Protein 3NO8 (pdb70)

B-factor: mean 29.88, std 7.42, range [17.46, 81.74]

Foldseek 3Di:
DKDKAFQFDDKADWADADFFKAKKKKFKQAKWWFFWFWKFDAQADFDKKFKKKFKAQPVVRHTQFIDGGMDTDHRDRGTHTDGTPGTRMGHHPGMMMIIMRIDIHIGMKGAQGHQKDWDADPVPRDIMIMGMAADPPRRSPDGRGMGIRRMTIIGGD/DKDKDFQFDDKFDWAFADFFKAKWKKFKQAKWWFWWFWKWDAQADFDKKFKKKFKAQPVVRDTQFIDGGMDTDGNDGDTDIDTTPGIGIGHHPGMMMIIMHIDDGIGMKGAQGDQKDWDADPVPRDIMMMGIAADPPSNSPDGRGMGIRRMTMIDHD

Radius of gyration: 20.5 Å; Cα contacts (8 Å, |Δi|>4): 940; chains: 2; bounding box: 53×38×52 Å

GO terms:
  GO:0005737 cytoplasm (C, EXP)
  GO:0036464 cytoplasmic ribonucleoprotein granule (C, IDA)
  GO:0005515 protein binding (F, IPI)

CATH classification: 2.60.120.820

Solvent-accessible surface area: 13595 Å² total; per-residue (Å²): 121,78,22,56,12,48,0,15,125,104,56,80,66,159,37,37,26,119,53,55,14,0,36,1,38,0,22,2,76,33,96,0,58,0,24,0,0,0,0,2,0,0,45,140,37,135,44,86,10,128,1,28,0,30,0,25,51,29,118,68,111,71,59,80,13,97,20,116,46,33,21,78,10,102,16,49,48,61,38,35,140,3,53,15,168,61,82,11,66,0,84,56,114,43,33,6,2,0,4,0,15,0,92,33,51,37,0,18,32,0,10,50,14,54,28,60,22,66,40,100,26,137,125,101,34,61,137,7,32,0,57,4,21,6,1,14,6,98,9,36,47,0,4,0,55,43,0,0,1,1,30,2,3,0,83,63,91,106,90,18,56,12,49,2,15,128,98,51,71,65,140,35,39,30,114,52,54,14,0,35,1,72,1,25,3,75,36,124,0,68,0,1,0,0,0,0,1,0,4,30,147,28,118,50,60,6,118,4,46,0,26,0,24,52,18,121,65,114,72,67,71,14,97,13,116,37,30,21,74,9,90,14,44,50,59,41,34,53,4,16,3,72,59,46,13,70,0,51,49,120,42,49,4,4,1,6,0,38,1,153,30,64,50,0,21,44,0,15,46,17,57,62,58,23,68,42,94,22,136,124,103,32,62,137,10,35,0,56,6,53,120,0,74,44,104,11,32,50,0,19,19,95,45,0,0,1,1,24,3,5,0,33,63,105

Nearest PDB structures (foldseek):
  3no8-assembly2_B  TM=1.006E+00  e=1.028E-34  Homo sapiens
  3gbw-assembly1_A  TM=8.667E-01  e=3.121E-15  Mus musculus
  3hwj-assembly2_B  TM=8.615E-01  e=7.876E-12  Mus musculus
  3hwj-assembly1_A  TM=8.646E-01  e=5.351E-11  Mus musculus
  2o0o-assembly1_B  TM=2.363E-01  e=6.387E-03  Homo sapiens

InterPro domains:
  IPR000210 BTB/POZ domain [PF00651] (110-216)
  IPR000210 BTB/POZ domain [PS50097] (117-187)
  IPR000210 BTB/POZ domain [SM00225] (117-217)
  IPR011333 SKP1/BTB/POZ domain superfamily [G3DSA:3.30.710.10] (84-246)
  IPR011333 SKP1/BTB/POZ domain superfamily [SSF54695] (95-217)
  IPR011705 BTB/Kelch-associated [PF07707] (225-325)
  IPR011705 BTB/Kelch-associated [SM00875] (222-330)
  IPR012983 PHR [PF08005] (375-524)
  IPR038648 PHR domain superfamily [G3DSA:2.60.120.820] (359-525)

Sequence (314 aa):
KECSINRFQQVESRWGYSGTSDRIRFSVNKRIFVVGFGLYGSIHGPTDYQVNIQIIHTDSNTVLGQNDTGFSCDGSASTFRVMFKEPVEVLPNVNYTACATLKGPDSHYGTKGMRKVTHESPTTGAKTCFTFCYAAGNNNGTSVEDGQIPEVIFYTEKECSINRFQQVESRWGYSGTSDRIRFSVNKRIFVVGFGLYGSIHGPTDYQVNIQIIHTDSNTVLGQNDTGFSCDGSASTFRVMFKEPVEVLPNVNYTACATLKGPDSHYGTKGMRKVTHESPTTGAKTCFTFCYAAGNNNGTSVEDGQIPEVIFYTE

Organism: Homo sapiens (NCBI:txid9606)

Secondary structure (DSSP, 8-state):
--EEEE--SEEEEEE--SSPPEEEEEEESS-EEEEEEEEE-BSSSSEEEEEEEEEEETTTTEEEEEEEEEEEE-S-S-EEEEEEEEEEEE-TT--EEEEEEEESS-EEEEES--SEEEEE-TTT--EEEEEEE---SSSTT--SSSBS--EEEEEE-/--EEEE-EEEEEEEE--S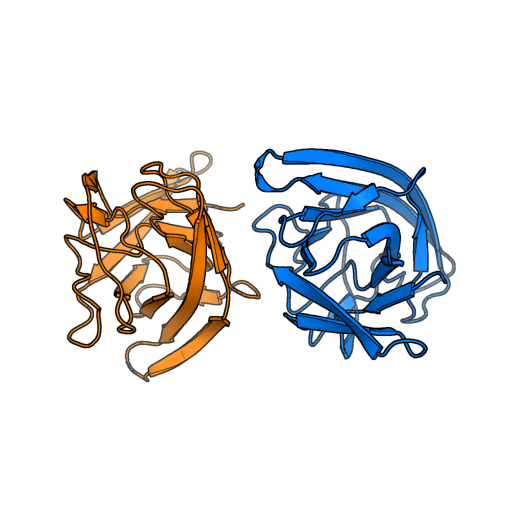SPPEEEEEEESS-EEEEEEEEE-BSS-SEEEEEEEEEEETTTTEEEEEEEEEEEE-S-SSEEEEEEEEEEEE-TT--EEEEEEEESS-EEEEEEE-SEEEEE-TTT--EEEEEEE---SSSTT--SSSBS--EEEEEE-

Structure (mmCIF, N/CA/C/O backbone):
data_3NO8
#
_entry.id   3NO8
#
_cell.length_a   59.513
_cell.length_b   59.513
_cell.length_c   175.919
_cell.angle_alpha   90.000
_cell.angle_beta   90.000
_cell.angle_gamma   90.000
#
_symmetry.space_group_name_H-M   'P 43 21 2'
#
loop_
_entity.id
_entity.type
_entity.pdbx_description
1 polymer 'BTB/POZ domain-containing protein 2'
2 non-polymer GLYCEROL
3 non-polymer 'SULFATE ION'
4 water water
#
loop_
_atom_site.group_PDB
_atom_site.id
_atom_site.type_symbol
_atom_site.label_atom_id
_atom_site.label_alt_id
_atom_site.label_comp_id
_atom_site.label_asym_id
_atom_site.label_entity_id
_atom_site.label_seq_id
_atom_site.pdbx_PDB_ins_code
_atom_site.Cartn_x
_atom_site.Cartn_y
_atom_site.Cartn_z
_atom_site.occupancy
_atom_site.B_iso_or_equiv
_atom_site.auth_seq_id
_atom_site.auth_comp_id
_atom_site.auth_asym_id
_atom_site.auth_atom_id
_atom_site.pdbx_PDB_model_num
ATOM 1 N N . LYS A 1 13 ? 30.125 1.313 -21.046 1.00 41.28 370 LYS A N 1
ATOM 2 C CA . LYS A 1 13 ? 29.226 0.794 -22.112 1.00 40.59 370 LYS A CA 1
ATOM 3 C C . LYS A 1 13 ? 28.009 0.069 -21.487 1.00 39.83 370 LYS A C 1
ATOM 4 O O . LYS A 1 13 ? 27.072 -0.283 -22.206 1.00 40.32 370 LYS A O 1
ATOM 6 N N . GLU A 1 14 ? 28.019 -0.129 -20.159 1.00 38.83 371 GLU A N 1
ATOM 7 C CA . GLU A 1 14 ? 26.886 -0.747 -19.450 1.00 37.45 371 GLU A CA 1
ATOM 8 C C . GLU A 1 14 ? 25.681 0.187 -19.390 1.00 36.01 371 GLU A C 1
ATOM 9 O O . GLU A 1 14 ? 25.761 1.260 -18.802 1.00 36.27 371 GLU A O 1
ATOM 15 N N . CYS A 1 15 ? 24.565 -0.245 -19.968 1.00 34.17 372 CYS A N 1
ATOM 16 C CA . CYS A 1 15 ? 23.360 0.561 -20.035 1.00 33.03 372 CYS A CA 1
ATOM 17 C C . CYS A 1 15 ? 22.275 0.020 -19.123 1.00 31.93 372 CYS A C 1
ATOM 18 O O . CYS A 1 15 ? 22.386 -1.095 -18.591 1.00 30.44 372 CYS A O 1
ATOM 21 N N . SER A 1 16 ? 21.228 0.817 -18.975 1.00 29.65 373 SER A N 1
ATOM 22 C CA . SER A 1 16 ? 20.015 0.381 -18.365 1.00 29.71 373 SER A CA 1
ATOM 23 C C . SER A 1 16 ? 18.795 1.172 -18.847 1.00 29.05 373 SER A C 1
ATOM 24 O O . SER A 1 16 ? 18.878 2.304 -19.352 1.00 29.35 373 SER A O 1
ATOM 27 N N . ILE A 1 17 ? 17.643 0.574 -18.669 1.00 28.39 374 ILE A N 1
ATOM 28 C CA . ILE A 1 17 ? 16.405 1.202 -19.083 1.00 27.97 374 ILE A CA 1
ATOM 29 C C . ILE A 1 17 ? 15.402 0.889 -18.011 1.00 27.07 374 ILE A C 1
ATOM 30 O O . ILE A 1 17 ? 15.422 -0.203 -17.453 1.00 26.30 374 ILE A O 1
ATOM 35 N N . ASN A 1 18 ? 14.559 1.862 -17.686 1.00 26.22 375 ASN A N 1
ATOM 36 C CA . ASN A 1 18 ? 13.603 1.721 -16.602 1.00 25.29 375 ASN A CA 1
ATOM 37 C C . ASN A 1 18 ? 12.295 1.961 -17.271 1.00 24.51 375 ASN A C 1
ATOM 38 O O . ASN A 1 18 ? 12.165 2.945 -17.977 1.00 25.78 375 ASN A O 1
ATOM 43 N N . ARG A 1 19 ? 11.333 1.084 -17.067 1.00 23.73 376 ARG A N 1
ATOM 44 C CA . ARG A 1 19 ? 10.061 1.134 -17.770 1.00 23.85 376 ARG A CA 1
ATOM 45 C C . ARG A 1 19 ? 8.994 1.825 -16.946 1.00 24.11 376 ARG A C 1
ATOM 46 O O . ARG A 1 19 ? 7.825 1.871 -17.338 1.00 23.39 376 ARG A O 1
ATOM 54 N N . PHE A 1 20 ? 9.377 2.335 -15.781 1.00 24.70 377 PHE A N 1
ATOM 55 C CA . PHE A 1 20 ? 8.420 3.021 -14.913 1.00 24.87 377 PHE A CA 1
ATOM 56 C C . PHE A 1 20 ? 8.722 4.506 -14.814 1.00 25.63 377 PHE A C 1
ATOM 57 O O . PHE A 1 20 ? 9.850 4.937 -14.920 1.00 25.84 377 PHE A O 1
ATOM 65 N N . GLN A 1 21 ? 7.679 5.292 -14.621 1.00 27.22 378 GLN A N 1
ATOM 66 C CA . GLN A 1 21 ? 7.821 6.738 -14.602 1.00 28.65 378 GLN A CA 1
ATOM 67 C C . GLN A 1 21 ? 7.654 7.324 -13.209 1.00 29.79 378 GLN A C 1
ATOM 68 O O . GLN A 1 21 ? 7.914 8.502 -13.042 1.00 30.87 378 GLN A O 1
ATOM 74 N N . GLN A 1 22 ? 7.259 6.492 -12.244 1.00 30.53 379 GLN A N 1
ATOM 75 C CA . GLN A 1 22 ? 6.884 6.894 -10.895 1.00 32.59 379 GLN A CA 1
ATOM 76 C C . GLN A 1 22 ? 7.012 5.687 -9.917 1.00 32.71 379 GLN A C 1
ATOM 77 O O . GLN A 1 22 ? 6.913 4.531 -10.356 1.00 31.78 379 GLN A O 1
ATOM 83 N N . VAL A 1 23 ? 7.267 5.961 -8.625 1.00 33.04 380 VAL A N 1
ATOM 84 C CA . VAL A 1 23 ? 7.455 4.897 -7.624 1.00 33.86 380 VAL A CA 1
ATOM 85 C C . VAL A 1 23 ? 6.493 5.054 -6.459 1.00 35.23 380 VAL A C 1
ATOM 86 O O . VAL A 1 23 ? 6.409 6.120 -5.872 1.00 36.79 380 VAL A O 1
ATOM 90 N N . GLU A 1 24 ? 5.746 3.992 -6.155 1.00 36.25 381 GLU A N 1
ATOM 91 C CA . GLU A 1 24 ? 4.803 3.964 -5.036 1.00 36.96 381 GLU A CA 1
ATOM 92 C C . GLU A 1 24 ? 5.210 2.881 -4.004 1.00 36.66 381 GLU A C 1
ATOM 93 O O . GLU A 1 24 ? 6.173 2.132 -4.220 1.00 34.87 381 GLU A O 1
ATOM 99 N N . SER A 1 25 ? 4.476 2.848 -2.880 1.00 36.16 382 SER A N 1
ATOM 100 C CA . SER A 1 25 ? 4.540 1.772 -1.897 1.00 37.02 382 SER A CA 1
ATOM 101 C C . SER A 1 25 ? 3.136 1.158 -1.722 1.00 37.22 382 SER A C 1
ATOM 102 O O . SER A 1 25 ? 2.150 1.859 -1.883 1.00 38.26 382 SER A O 1
ATOM 105 N N . ARG A 1 26 ? 3.006 -0.119 -1.375 1.00 37.12 383 ARG A N 1
ATOM 106 C CA . ARG A 1 26 ? 4.108 -1.054 -1.120 1.00 37.32 383 ARG A CA 1
ATOM 107 C C . ARG A 1 26 ? 3.688 -2.370 -1.744 1.00 35.86 383 ARG A C 1
ATOM 108 O O . ARG A 1 26 ? 2.513 -2.570 -2.001 1.00 34.64 383 ARG A O 1
ATOM 116 N N . TRP A 1 27 ? 4.670 -3.243 -1.979 1.00 34.56 384 TRP A N 1
ATOM 117 C CA . TRP A 1 27 ? 4.498 -4.520 -2.704 1.00 32.75 384 TRP A CA 1
ATOM 118 C C . TRP A 1 27 ? 4.969 -5.688 -1.811 1.00 31.61 384 TRP A C 1
ATOM 119 O O . TRP A 1 27 ? 6.012 -5.591 -1.176 1.00 31.47 384 TRP A O 1
ATOM 130 N N . GLY A 1 28 ? 4.234 -6.788 -1.806 1.00 30.71 385 GLY A N 1
ATOM 131 C CA . GLY A 1 28 ? 4.505 -7.892 -0.904 1.00 30.78 385 GLY A CA 1
ATOM 132 C C . GLY A 1 28 ? 4.942 -9.153 -1.622 1.00 31.22 385 GLY A C 1
ATOM 133 O O . GLY A 1 28 ? 4.603 -9.360 -2.753 1.00 30.18 385 GLY A O 1
ATOM 134 N N . TYR A 1 29 ? 5.709 -9.996 -0.925 1.00 31.39 386 TYR A N 1
ATOM 135 C CA . TYR A 1 29 ? 6.287 -11.203 -1.471 1.00 30.82 386 TYR A CA 1
ATOM 136 C C . TYR A 1 29 ? 5.902 -12.338 -0.545 1.00 32.79 386 TYR A C 1
ATOM 137 O O . TYR A 1 29 ? 6.092 -12.249 0.679 1.00 32.29 386 TYR A O 1
ATOM 146 N N . SER A 1 30 ? 5.383 -13.399 -1.143 1.00 33.82 387 SER A N 1
ATOM 147 C CA . SER A 1 30 ? 4.972 -14.576 -0.429 1.00 35.64 387 SER A CA 1
ATOM 148 C C . SER A 1 30 ? 5.408 -15.832 -1.144 1.00 36.01 387 SER A C 1
ATOM 149 O O . SER A 1 30 ? 4.912 -16.902 -0.823 1.00 38.37 387 SER A O 1
ATOM 152 N N . GLY A 1 31 ? 6.322 -15.714 -2.102 1.00 36.66 388 GLY A N 1
ATOM 153 C CA . GLY A 1 31 ? 6.817 -16.861 -2.854 1.00 36.17 388 GLY A CA 1
ATOM 154 C C . GLY A 1 31 ? 6.561 -16.863 -4.359 1.00 36.02 388 GLY A C 1
ATOM 155 O O . GLY A 1 31 ? 7.134 -17.702 -5.064 1.00 37.41 388 GLY A O 1
ATOM 156 N N . THR A 1 32 ? 5.706 -15.960 -4.866 1.00 34.04 389 THR A N 1
ATOM 157 C CA . THR A 1 32 ? 5.427 -15.901 -6.290 1.00 31.86 389 THR A CA 1
ATOM 158 C C . THR A 1 32 ? 6.398 -14.944 -7.026 1.00 29.84 389 THR A C 1
ATOM 159 O O . THR A 1 32 ? 6.687 -13.810 -6.583 1.00 29.55 389 THR A O 1
ATOM 163 N N . SER A 1 33 ? 6.889 -15.407 -8.168 1.00 27.46 390 SER A N 1
ATOM 164 C CA . SER A 1 33 ? 7.783 -14.618 -9.012 1.00 25.58 390 SER A CA 1
ATOM 165 C C . SER A 1 33 ? 7.080 -13.365 -9.572 1.00 24.98 390 SER A C 1
ATOM 166 O O . SER A 1 33 ? 5.932 -13.408 -10.003 1.00 23.21 390 SER A O 1
ATOM 169 N N . ASP A 1 34 ? 7.762 -12.235 -9.541 1.00 25.10 391 ASP A N 1
ATOM 170 C CA . ASP A 1 34 ? 7.362 -11.131 -10.437 1.00 25.21 391 ASP A CA 1
ATOM 171 C C . ASP A 1 34 ? 7.890 -11.493 -11.816 1.00 25.23 391 ASP A C 1
ATOM 172 O O . ASP A 1 34 ? 9.030 -11.926 -11.924 1.00 24.80 391 ASP A O 1
ATOM 177 N N . ARG A 1 35 ? 7.028 -11.371 -12.829 1.00 25.21 392 ARG A N 1
ATOM 178 C CA . ARG A 1 35 ? 7.356 -11.636 -14.224 1.00 25.64 392 ARG A CA 1
ATOM 179 C C . ARG A 1 35 ? 6.840 -10.540 -15.146 1.00 24.84 392 ARG A C 1
ATOM 180 O O . ARG A 1 35 ? 5.761 -10.011 -14.941 1.00 24.24 392 ARG A O 1
ATOM 188 N N . ILE A 1 36 ? 7.652 -10.231 -16.162 1.00 23.98 393 ILE A N 1
ATOM 189 C CA . ILE A 1 36 ? 7.270 -9.386 -17.260 1.00 23.25 393 ILE A CA 1
ATOM 190 C C . ILE A 1 36 ? 7.924 -9.925 -18.535 1.00 23.93 393 ILE A C 1
ATOM 191 O O . ILE A 1 36 ? 9.099 -10.290 -18.544 1.00 24.41 393 ILE A O 1
ATOM 196 N N . ARG A 1 37 ? 7.174 -9.941 -19.620 1.00 24.81 394 ARG A N 1
ATOM 197 C CA . ARG A 1 37 ? 7.754 -10.260 -20.905 1.00 26.40 394 ARG A CA 1
ATOM 198 C C . ARG A 1 37 ? 8.259 -9.011 -21.594 1.00 26.75 394 ARG A C 1
ATOM 199 O O . ARG A 1 37 ? 7.813 -7.882 -21.307 1.00 26.85 394 ARG A O 1
ATOM 207 N N . PHE A 1 38 ? 9.265 -9.218 -22.424 1.00 27.60 395 PHE A N 1
ATOM 208 C CA . PHE A 1 38 ? 9.773 -8.180 -23.260 1.00 28.26 395 PHE A CA 1
ATOM 209 C C . PHE A 1 38 ? 10.409 -8.774 -24.520 1.00 29.17 395 PHE A C 1
ATOM 210 O O . PHE A 1 38 ? 10.755 -9.959 -24.573 1.00 27.95 395 PHE A O 1
ATOM 218 N N . SER A 1 39 ? 10.514 -7.915 -25.530 1.00 29.84 396 SER A N 1
ATOM 219 C CA . SER A 1 39 ? 11.335 -8.126 -26.705 1.00 30.22 396 SER A CA 1
ATOM 220 C C . SER A 1 39 ? 11.990 -6.799 -27.060 1.00 30.85 396 SER A C 1
ATOM 221 O O . SER A 1 39 ? 11.509 -5.718 -26.686 1.00 30.70 396 SER A O 1
ATOM 224 N N . VAL A 1 40 ? 13.114 -6.926 -27.736 1.00 31.61 397 VAL A N 1
ATOM 225 C CA . VAL A 1 40 ? 13.939 -5.839 -28.158 1.00 32.59 397 VAL A CA 1
ATOM 226 C C . VAL A 1 40 ? 14.047 -5.865 -29.690 1.00 33.17 397 VAL A C 1
ATOM 227 O O . VAL A 1 40 ? 13.953 -6.908 -30.329 1.00 32.59 397 VAL A O 1
ATOM 231 N N . ASN A 1 41 ? 14.227 -4.694 -30.278 1.00 33.80 398 ASN A N 1
ATOM 232 C CA . ASN A 1 41 ? 14.306 -4.531 -31.713 1.00 33.46 398 ASN A CA 1
ATOM 233 C C . ASN A 1 41 ? 15.759 -4.632 -32.212 1.00 34.00 398 ASN A C 1
ATOM 234 O O . ASN A 1 41 ? 16.015 -4.555 -33.402 1.00 34.02 398 ASN A O 1
ATOM 239 N N . LYS A 1 42 ? 16.701 -4.812 -31.294 1.00 34.71 399 LYS A N 1
ATOM 240 C CA . LYS A 1 42 ? 18.121 -4.911 -31.625 1.00 35.51 399 LYS A CA 1
ATOM 241 C C . LYS A 1 42 ? 18.730 -5.906 -30.641 1.00 36.66 399 LYS A C 1
ATOM 242 O O . LYS A 1 42 ? 18.204 -6.111 -29.538 1.00 36.23 399 LYS A O 1
ATOM 244 N N . ARG A 1 43 ? 19.818 -6.544 -31.065 1.00 37.47 400 ARG A N 1
ATOM 245 C CA . ARG A 1 43 ? 20.500 -7.581 -30.282 1.00 38.39 400 ARG A CA 1
ATOM 246 C C . ARG A 1 43 ? 21.237 -7.012 -29.075 1.00 37.55 400 ARG A C 1
ATOM 247 O O . ARG A 1 43 ? 22.023 -6.100 -29.232 1.00 38.68 400 ARG A O 1
ATOM 255 N N . ILE A 1 44 ? 20.988 -7.542 -27.877 1.00 36.37 401 ILE A N 1
ATOM 256 C CA . ILE A 1 44 ? 21.690 -7.079 -26.673 1.00 35.15 401 ILE A CA 1
ATOM 257 C C . ILE A 1 44 ? 22.172 -8.236 -25.778 1.00 34.87 401 ILE A C 1
ATOM 258 O O . ILE A 1 44 ? 21.806 -9.393 -25.985 1.00 35.12 401 ILE A O 1
ATOM 263 N N . PHE A 1 45 ? 23.022 -7.917 -24.810 1.00 33.65 402 PHE A N 1
ATOM 264 C CA . PHE A 1 45 ? 23.393 -8.867 -23.774 1.00 33.65 402 PHE A CA 1
ATOM 265 C C . PHE A 1 45 ? 22.891 -8.350 -22.460 1.00 32.29 402 PHE A C 1
ATOM 266 O O . PHE A 1 45 ? 23.344 -7.324 -21.998 1.00 32.60 402 PHE A O 1
ATOM 274 N N . VAL A 1 46 ? 21.964 -9.061 -21.854 1.00 30.73 403 VAL A N 1
ATOM 275 C CA . VAL A 1 46 ? 21.407 -8.661 -20.565 1.00 29.19 403 VAL A CA 1
ATOM 276 C C . VAL A 1 46 ? 22.311 -9.217 -19.464 1.00 28.67 403 VAL A C 1
ATOM 277 O O . VAL A 1 46 ? 22.662 -10.391 -19.487 1.00 27.43 403 VAL A O 1
ATOM 281 N N . VAL A 1 47 ? 22.712 -8.371 -18.527 1.00 28.00 404 VAL A N 1
ATOM 282 C CA . VAL A 1 47 ? 23.632 -8.808 -17.484 1.00 28.19 404 VAL A CA 1
ATOM 283 C C . VAL A 1 47 ? 22.943 -8.836 -16.148 1.00 27.11 404 VAL A C 1
ATOM 284 O O . VAL A 1 47 ? 23.479 -9.416 -15.184 1.00 26.65 404 VAL A O 1
ATOM 288 N N . GLY A 1 48 ? 21.770 -8.197 -16.062 1.00 26.38 405 GLY A N 1
ATOM 289 C CA . GLY A 1 48 ? 21.013 -8.235 -14.820 1.00 25.40 405 GLY A CA 1
ATOM 290 C C . GLY A 1 48 ? 19.743 -7.433 -14.863 1.00 25.94 405 GLY A C 1
ATOM 291 O O . GLY A 1 48 ? 19.345 -6.955 -15.919 1.00 25.21 405 GLY A O 1
ATOM 292 N N . PHE A 1 49 ? 19.114 -7.295 -13.688 1.00 25.17 406 PHE A N 1
ATOM 293 C CA . PHE A 1 49 ? 18.004 -6.412 -13.512 1.00 25.06 406 PHE A CA 1
ATOM 294 C C . PHE A 1 49 ? 18.277 -5.426 -12.386 1.00 26.19 406 PHE A C 1
ATOM 295 O O . PHE A 1 49 ? 19.084 -5.671 -11.468 1.00 26.30 406 PHE A O 1
ATOM 303 N N . GLY A 1 50 ? 17.541 -4.326 -12.430 1.00 26.01 407 GLY A N 1
ATOM 304 C CA . GLY A 1 50 ? 17.444 -3.452 -11.295 1.00 25.19 407 GLY A CA 1
ATOM 305 C C . GLY A 1 50 ? 16.119 -3.788 -10.680 1.00 25.25 407 GLY A C 1
ATOM 306 O O . GLY A 1 50 ? 15.118 -3.890 -11.384 1.00 24.21 407 GLY A O 1
ATOM 307 N N . LEU A 1 51 ? 16.106 -3.966 -9.358 1.00 25.37 408 LEU A N 1
ATOM 308 C CA . LEU A 1 51 ? 14.869 -4.254 -8.632 1.00 25.44 408 LEU A CA 1
ATOM 309 C C . LEU A 1 51 ? 14.616 -3.219 -7.536 1.00 25.00 408 LEU A C 1
ATOM 310 O O . LEU A 1 51 ? 15.557 -2.646 -6.987 1.00 26.05 408 LEU A O 1
ATOM 315 N N . TYR A 1 52 ? 13.341 -2.978 -7.249 1.00 24.53 409 TYR A N 1
ATOM 316 C CA . TYR A 1 52 ? 12.943 -2.065 -6.198 1.00 25.66 409 TYR A CA 1
ATOM 317 C C . TYR A 1 52 ? 13.259 -2.745 -4.886 1.00 26.70 409 TYR A C 1
ATOM 318 O O . TYR A 1 52 ? 13.148 -3.953 -4.788 1.00 26.89 409 TYR A O 1
ATOM 327 N N . GLY A 1 53 ? 13.647 -1.967 -3.884 1.00 27.89 410 GLY A N 1
ATOM 328 C CA . GLY A 1 53 ? 13.971 -2.508 -2.565 1.00 28.65 410 GLY A CA 1
ATOM 329 C C . GLY A 1 53 ? 12.940 -2.132 -1.511 1.00 29.33 410 GLY A C 1
ATOM 330 O O . GLY A 1 53 ? 11.889 -1.579 -1.801 1.00 28.17 410 GLY A O 1
ATOM 331 N N . SER A 1 54 ? 13.287 -2.439 -0.273 1.00 30.21 411 SER A N 1
ATOM 332 C CA . SER A 1 54 ? 12.352 -2.417 0.823 1.00 31.36 411 SER A CA 1
ATOM 333 C C . SER A 1 54 ? 11.881 -1.010 1.158 1.00 32.06 411 SER A C 1
ATOM 334 O O . SER A 1 54 ? 12.491 -0.016 0.835 1.00 29.50 411 SER A O 1
ATOM 337 N N . ILE A 1 55 ? 10.758 -0.994 1.836 1.00 35.13 412 ILE A N 1
ATOM 338 C CA . ILE A 1 55 ? 10.151 0.221 2.336 1.00 38.13 412 ILE A CA 1
ATOM 339 C C . ILE A 1 55 ? 10.926 0.720 3.566 1.00 39.38 412 ILE A C 1
ATOM 340 O O . ILE A 1 55 ? 11.254 1.908 3.645 1.00 39.88 412 ILE A O 1
ATOM 345 N N . HIS A 1 56 ? 11.260 -0.185 4.501 1.00 41.36 413 HIS A N 1
ATOM 346 C CA . HIS A 1 56 ? 12.162 0.166 5.640 1.00 42.64 413 HIS A CA 1
ATOM 347 C C . HIS A 1 56 ? 13.459 -0.623 5.600 1.00 42.13 413 HIS A C 1
ATOM 348 O O . HIS A 1 56 ? 13.575 -1.664 4.962 1.00 42.10 413 HIS A O 1
ATOM 355 N N . GLY A 1 57 ? 14.429 -0.093 6.310 1.00 41.49 414 GLY A N 1
ATOM 356 C CA . GLY A 1 57 ? 15.759 -0.623 6.269 1.00 41.10 414 GLY A CA 1
ATOM 357 C C . GLY A 1 57 ? 16.459 -0.375 7.582 1.00 40.13 414 GLY A C 1
ATOM 358 O O . GLY A 1 57 ? 15.922 0.318 8.454 1.00 41.04 414 GLY A O 1
ATOM 359 N N . PRO A 1 58 ? 17.662 -0.937 7.735 1.00 38.83 415 PRO A N 1
ATOM 360 C CA . PRO A 1 58 ? 18.290 -1.744 6.699 1.00 36.74 415 PRO A CA 1
ATOM 361 C C . PRO A 1 58 ? 17.747 -3.161 6.700 1.00 35.39 415 PRO A C 1
ATOM 362 O O . PRO A 1 58 ? 17.256 -3.680 7.752 1.00 34.75 415 PRO A O 1
ATOM 366 N N . THR A 1 59 ? 17.799 -3.775 5.519 1.00 33.19 416 THR A N 1
ATOM 367 C CA . THR A 1 59 ? 17.269 -5.101 5.329 1.00 31.68 416 THR A CA 1
ATOM 368 C C . THR A 1 59 ? 17.733 -5.619 3.963 1.00 31.31 416 THR A C 1
ATOM 369 O O . THR A 1 59 ? 18.387 -4.900 3.216 1.00 32.65 416 THR A O 1
ATOM 373 N N . ASP A 1 60 ? 17.416 -6.873 3.654 1.00 29.47 417 ASP A N 1
ATOM 374 C CA . ASP A 1 60 ? 17.842 -7.474 2.430 1.00 28.01 417 ASP A CA 1
ATOM 375 C C . ASP A 1 60 ? 16.879 -8.532 1.937 1.00 26.37 417 ASP A C 1
ATOM 376 O O . ASP A 1 60 ? 15.818 -8.767 2.560 1.00 25.17 417 ASP A O 1
ATOM 381 N N . TYR A 1 61 ? 17.225 -9.126 0.791 1.00 25.03 418 TYR A N 1
ATOM 382 C CA . TYR A 1 61 ? 16.405 -10.129 0.119 1.00 23.80 418 TYR A CA 1
ATOM 383 C C . TYR A 1 61 ? 17.221 -11.317 -0.348 1.00 23.56 418 TYR A C 1
ATOM 384 O O . TYR A 1 61 ? 18.364 -11.150 -0.753 1.00 24.09 418 TYR A O 1
ATOM 393 N N . GLN A 1 62 ? 16.635 -12.505 -0.393 1.00 23.20 419 GLN A N 1
ATOM 394 C CA . GLN A 1 62 ? 17.118 -13.483 -1.371 1.00 22.91 419 GLN A CA 1
ATOM 395 C C . GLN A 1 62 ? 16.281 -13.195 -2.594 1.00 23.60 419 GLN A C 1
ATOM 396 O O . GLN A 1 62 ? 15.091 -12.798 -2.470 1.00 22.34 419 GLN A O 1
ATOM 402 N N . VAL A 1 63 ? 16.874 -13.414 -3.763 1.00 23.00 420 VAL A N 1
ATOM 403 C CA . VAL A 1 63 ? 16.189 -13.185 -5.009 1.00 24.26 420 VAL A CA 1
ATOM 404 C C . VAL A 1 63 ? 16.676 -14.174 -6.021 1.00 23.92 420 VAL A C 1
ATOM 405 O O . VAL A 1 63 ? 17.887 -14.267 -6.229 1.00 24.87 420 VAL A O 1
ATOM 409 N N . ASN A 1 64 ? 15.761 -14.863 -6.690 1.00 23.61 421 ASN A N 1
ATOM 410 C CA . ASN A 1 64 ? 16.092 -15.702 -7.838 0.50 24.52 421 ASN A CA 1
ATOM 411 C C . ASN A 1 64 ? 15.715 -14.955 -9.110 1.00 24.31 421 ASN A C 1
ATOM 412 O O . ASN A 1 64 ? 14.546 -14.665 -9.300 1.00 25.28 421 ASN A O 1
ATOM 417 N N . ILE A 1 65 ? 16.668 -14.644 -9.981 1.00 23.66 422 ILE A N 1
ATOM 418 C CA . ILE A 1 65 ? 16.363 -13.971 -11.240 1.00 23.72 422 ILE A CA 1
ATOM 419 C C . ILE A 1 65 ? 16.485 -14.930 -12.403 1.00 24.37 422 ILE A C 1
ATOM 420 O O . ILE A 1 65 ? 17.310 -15.835 -12.376 1.00 24.82 422 ILE A O 1
ATOM 425 N N . GLN A 1 66 ? 15.623 -14.788 -13.409 1.00 25.01 423 GLN A N 1
ATOM 426 C CA . GLN A 1 66 ? 15.730 -15.619 -14.609 1.00 25.11 423 GLN A CA 1
ATOM 427 C C . GLN A 1 66 ? 15.317 -14.876 -15.852 1.00 25.58 423 GLN A C 1
ATOM 428 O O . GLN A 1 66 ? 14.521 -13.926 -15.781 1.00 24.59 423 GLN A O 1
ATOM 434 N N . ILE A 1 67 ? 15.901 -15.292 -16.977 1.00 24.87 424 ILE A N 1
ATOM 435 C CA . ILE A 1 67 ? 15.431 -14.920 -18.268 1.00 25.98 424 ILE A CA 1
ATOM 436 C C . ILE A 1 67 ? 15.086 -16.238 -18.967 1.00 26.57 424 ILE A C 1
ATOM 437 O O . ILE A 1 67 ? 15.897 -17.122 -19.013 1.00 26.72 424 ILE A O 1
ATOM 442 N N . ILE A 1 68 ? 13.890 -16.317 -19.532 1.00 26.79 425 ILE A N 1
ATOM 443 C CA . ILE A 1 68 ? 13.364 -17.497 -20.135 1.00 27.43 425 ILE A CA 1
ATOM 444 C C . ILE A 1 68 ? 12.999 -17.181 -21.588 1.00 27.97 425 ILE A C 1
ATOM 445 O O . ILE A 1 68 ? 12.525 -16.109 -21.862 1.00 28.76 425 ILE A O 1
ATOM 450 N N . HIS A 1 69 ? 13.256 -18.085 -22.532 1.00 28.10 426 HIS A N 1
ATOM 451 C CA . HIS A 1 69 ? 12.689 -17.951 -23.877 1.00 28.67 426 HIS A CA 1
ATOM 452 C C . HIS A 1 69 ? 11.185 -18.228 -23.823 1.00 28.28 426 HIS A C 1
ATOM 453 O O . HIS A 1 69 ? 10.783 -19.307 -23.447 1.00 29.02 426 HIS A O 1
ATOM 460 N N . THR A 1 70 ? 10.347 -17.259 -24.168 1.00 28.40 427 THR A N 1
ATOM 461 C CA . THR A 1 70 ? 8.905 -17.356 -23.890 1.00 28.99 427 THR A CA 1
ATOM 462 C C . THR A 1 70 ? 8.220 -18.500 -24.637 1.00 29.87 427 THR A C 1
ATOM 463 O O . THR A 1 70 ? 7.404 -19.207 -24.062 1.00 30.41 427 THR A O 1
ATOM 467 N N . ASP A 1 71 ? 8.567 -18.690 -25.891 1.00 31.00 428 ASP A N 1
ATOM 468 C CA . ASP A 1 71 ? 7.797 -19.583 -26.751 1.00 33.18 428 ASP A CA 1
ATOM 469 C C . ASP A 1 71 ? 7.887 -21.039 -26.235 1.00 32.84 428 ASP A C 1
ATOM 470 O O . ASP A 1 71 ? 6.896 -21.732 -26.232 1.00 33.12 428 ASP A O 1
ATOM 475 N N . SER A 1 72 ? 9.057 -21.441 -25.743 1.00 32.30 429 SER A N 1
ATOM 476 C CA . SER A 1 72 ? 9.321 -22.807 -25.282 1.00 31.96 429 SER A CA 1
ATOM 477 C C . SER A 1 72 ? 9.387 -22.977 -23.759 1.00 31.46 429 SER A C 1
ATOM 478 O O . SER A 1 72 ? 9.445 -24.101 -23.276 1.00 32.25 429 SER A O 1
ATOM 481 N N . ASN A 1 73 ? 9.356 -21.872 -23.023 1.00 29.58 430 ASN A N 1
ATOM 482 C CA . ASN A 1 73 ? 9.568 -21.852 -21.588 1.00 28.68 430 ASN A CA 1
ATOM 483 C C . ASN A 1 73 ? 10.849 -22.534 -21.163 1.00 27.63 430 ASN A C 1
ATOM 484 O O . ASN A 1 73 ? 10.868 -23.252 -20.179 1.00 28.54 430 ASN A O 1
ATOM 489 N N . THR A 1 74 ? 11.920 -22.255 -21.891 1.00 26.28 431 THR A N 1
ATOM 490 C CA . THR A 1 74 ? 13.244 -22.740 -21.585 1.00 24.99 431 THR A CA 1
ATOM 491 C C . THR A 1 74 ? 14.017 -21.590 -20.935 1.00 25.00 431 THR A C 1
ATOM 492 O O . THR A 1 74 ? 13.952 -20.471 -21.416 1.00 23.05 431 THR A O 1
ATOM 496 N N . VAL A 1 75 ? 14.727 -21.884 -19.842 1.00 25.07 432 VAL A N 1
ATOM 497 C CA . VAL A 1 75 ? 15.558 -20.912 -19.124 1.00 24.72 432 VAL A CA 1
ATOM 498 C C . VAL A 1 75 ? 16.836 -20.693 -19.915 1.00 25.47 432 VAL A C 1
ATOM 499 O O . VAL A 1 75 ? 17.482 -21.670 -20.299 1.00 26.67 432 VAL A O 1
ATOM 503 N N . LEU A 1 76 ? 17.196 -19.422 -20.169 1.00 25.02 433 LEU A N 1
ATOM 504 C CA . LEU A 1 76 ? 18.468 -19.050 -20.805 1.00 24.69 433 LEU A CA 1
ATOM 505 C C . LEU A 1 76 ? 19.509 -18.678 -19.772 1.00 25.23 433 LEU A C 1
ATOM 506 O O . LEU A 1 76 ? 20.695 -18.875 -19.999 1.00 24.97 433 LEU A O 1
ATOM 511 N N . GLY A 1 77 ? 19.055 -18.104 -18.650 1.00 25.97 434 GLY A N 1
ATOM 512 C CA . GLY A 1 77 ? 19.919 -17.626 -17.587 1.00 26.81 434 GLY A CA 1
ATOM 513 C C . GLY A 1 77 ? 19.155 -17.634 -16.267 1.00 27.52 434 GLY A C 1
ATOM 514 O O . GLY A 1 77 ? 17.935 -17.454 -16.243 1.00 27.33 434 GLY A O 1
ATOM 515 N N . GLN A 1 78 ? 19.865 -17.921 -15.184 1.00 28.27 435 GLN A N 1
ATOM 516 C CA . GLN A 1 78 ? 19.270 -17.998 -13.851 1.00 29.22 435 GLN A CA 1
ATOM 517 C C . GLN A 1 78 ? 20.298 -17.876 -12.740 1.00 28.95 435 GLN A C 1
ATOM 518 O O . GLN A 1 78 ? 21.420 -18.379 -12.848 1.00 29.47 435 GLN A O 1
ATOM 524 N N . ASN A 1 79 ? 19.932 -17.159 -11.685 1.00 28.69 436 ASN A N 1
ATOM 525 C CA . ASN A 1 79 ? 20.855 -16.906 -10.580 1.00 28.62 436 ASN A CA 1
ATOM 526 C C . ASN A 1 79 ? 20.089 -16.702 -9.284 1.00 29.42 436 ASN A C 1
ATOM 527 O O . ASN A 1 79 ? 19.208 -15.840 -9.208 1.00 28.98 436 ASN A O 1
ATOM 532 N N . ASP A 1 80 ? 20.415 -17.516 -8.290 1.00 30.05 437 ASP A N 1
ATOM 533 C CA . ASP A 1 80 ? 19.905 -17.387 -6.930 1.00 31.76 437 ASP A CA 1
ATOM 534 C C . ASP A 1 80 ? 20.871 -16.498 -6.223 1.00 30.86 437 ASP A C 1
ATOM 535 O O . ASP A 1 80 ? 21.994 -16.896 -5.978 1.00 31.20 437 ASP A O 1
ATOM 540 N N . THR A 1 81 ? 20.446 -15.299 -5.905 1.00 29.94 438 THR A N 1
ATOM 541 C CA . THR A 1 81 ? 21.351 -14.285 -5.439 1.00 29.26 438 THR A CA 1
ATOM 542 C C . THR A 1 81 ? 20.611 -13.496 -4.356 1.00 29.98 438 THR A C 1
ATOM 543 O O . THR A 1 81 ? 19.761 -14.048 -3.654 1.00 28.42 438 THR A O 1
ATOM 547 N N . GLY A 1 82 ? 20.945 -12.219 -4.221 1.00 31.00 439 GLY A N 1
ATOM 548 C CA . GLY A 1 82 ? 20.469 -11.378 -3.129 1.00 31.07 439 GLY A CA 1
ATOM 549 C C . GLY A 1 82 ? 20.926 -9.946 -3.330 1.00 30.88 439 GLY A C 1
ATOM 550 O O . GLY A 1 82 ? 21.705 -9.670 -4.232 1.00 30.38 439 GLY A O 1
ATOM 551 N N . PHE A 1 83 ? 20.338 -9.036 -2.565 1.00 31.03 440 PHE A N 1
ATOM 552 C CA . PHE A 1 83 ? 20.773 -7.638 -2.481 1.00 31.37 440 PHE A CA 1
ATOM 553 C C . PHE A 1 83 ? 20.307 -7.090 -1.148 1.00 32.91 440 PHE A C 1
ATOM 554 O O . PHE A 1 83 ? 19.327 -7.566 -0.568 1.00 31.59 440 PHE A O 1
ATOM 562 N N . SER A 1 84 ? 21.015 -6.086 -0.661 1.00 34.88 441 SER A N 1
ATOM 563 C CA . SER A 1 84 ? 20.621 -5.444 0.569 1.00 36.43 441 SER A CA 1
ATOM 564 C C . SER A 1 84 ? 20.183 -4.040 0.215 1.00 37.23 441 SER A C 1
ATOM 565 O O . SER A 1 84 ? 20.487 -3.558 -0.884 1.00 37.53 441 SER A O 1
ATOM 568 N N . CYS A 1 85 ? 19.431 -3.409 1.116 1.00 37.82 442 CYS A N 1
ATOM 569 C CA . CYS A 1 85 ? 18.834 -2.104 0.831 1.00 38.59 442 CYS A CA 1
ATOM 570 C C . CYS A 1 85 ? 18.375 -1.302 2.057 1.00 39.16 442 CYS A C 1
ATOM 571 O O . CYS A 1 85 ? 18.110 -1.873 3.147 1.00 38.34 442 CYS A O 1
ATOM 574 N N . ASP A 1 86 ? 18.229 0.013 1.802 1.00 39.66 443 ASP A N 1
ATOM 575 C CA . ASP A 1 86 ? 18.177 1.098 2.811 1.00 39.65 443 ASP A CA 1
ATOM 576 C C . ASP A 1 86 ? 16.783 1.742 3.018 1.00 39.25 443 ASP A C 1
ATOM 577 O O . ASP A 1 86 ? 16.586 2.589 3.918 1.00 39.39 443 ASP A O 1
ATOM 582 N N . GLY A 1 87 ? 15.814 1.352 2.198 1.00 38.19 444 GLY A N 1
ATOM 583 C CA . GLY A 1 87 ? 14.482 1.944 2.273 1.00 37.71 444 GLY A CA 1
ATOM 584 C C . GLY A 1 87 ? 14.162 2.989 1.214 1.00 37.22 444 GLY A C 1
ATOM 585 O O . GLY A 1 87 ? 13.009 3.335 1.047 1.00 36.99 444 GLY A O 1
ATOM 586 N N . SER A 1 88 ? 15.171 3.486 0.498 1.00 37.31 445 SER A N 1
ATOM 587 C CA . SER A 1 88 ? 14.942 4.416 -0.612 1.00 37.29 445 SER A CA 1
ATOM 588 C C . SER A 1 88 ? 14.129 3.782 -1.736 1.00 37.00 445 SER A C 1
ATOM 589 O O . SER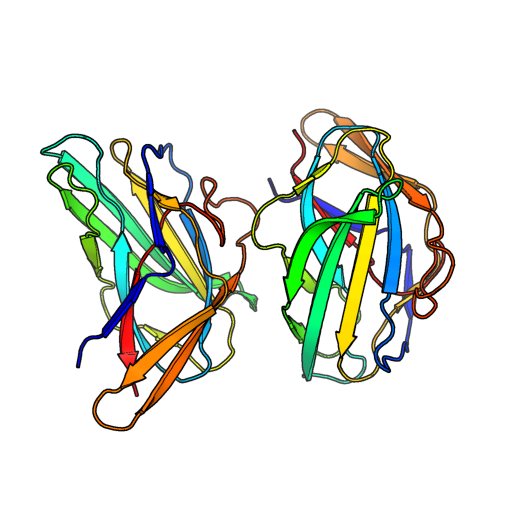 A 1 88 ? 13.987 2.545 -1.823 1.00 36.03 445 SER A O 1
ATOM 592 N N . ALA A 1 89 ? 13.642 4.662 -2.609 1.00 36.73 446 ALA A N 1
ATOM 593 C CA . ALA A 1 89 ? 12.819 4.306 -3.779 1.00 36.48 446 ALA A CA 1
ATOM 594 C C . ALA A 1 89 ? 13.665 4.008 -5.019 1.00 36.20 446 ALA A C 1
ATOM 595 O O . ALA A 1 89 ? 13.143 3.835 -6.144 1.00 36.56 446 ALA A O 1
ATOM 597 N N . SER A 1 90 ? 14.970 3.949 -4.812 1.00 35.69 447 SER A N 1
ATOM 598 C CA . SER A 1 90 ? 15.899 3.632 -5.840 1.00 36.07 447 SER A CA 1
ATOM 599 C C . SER A 1 90 ? 15.796 2.129 -6.238 1.00 35.77 447 SER A C 1
ATOM 600 O O . SER A 1 90 ? 15.023 1.335 -5.631 1.00 35.47 447 SER A O 1
ATOM 603 N N . THR A 1 91 ? 16.534 1.774 -7.287 1.00 34.46 448 THR A N 1
ATOM 604 C CA . THR A 1 91 ? 16.571 0.431 -7.811 1.00 33.33 448 THR A CA 1
ATOM 605 C C . THR A 1 91 ? 17.897 -0.164 -7.394 1.00 33.30 448 THR A C 1
ATOM 606 O O . THR A 1 91 ? 18.898 0.566 -7.243 1.00 33.23 448 THR A O 1
ATOM 610 N N . PHE A 1 92 ? 17.917 -1.489 -7.264 1.00 32.23 449 PHE A N 1
ATOM 611 C CA . PHE A 1 92 ? 19.112 -2.215 -6.822 1.00 31.55 449 PHE A CA 1
ATOM 612 C C . PHE A 1 92 ? 19.487 -3.277 -7.833 1.00 31.14 449 PHE A C 1
ATOM 613 O O . PHE A 1 92 ? 18.623 -3.990 -8.310 1.00 29.88 449 PHE A O 1
ATOM 621 N N . ARG A 1 93 ? 20.776 -3.355 -8.162 1.00 31.96 450 ARG A N 1
ATOM 622 C CA . ARG A 1 93 ? 21.272 -4.236 -9.205 1.00 33.00 450 ARG A CA 1
ATOM 623 C C . ARG A 1 93 ? 21.343 -5.657 -8.646 1.00 32.58 450 ARG A C 1
ATOM 624 O O . ARG A 1 93 ? 21.836 -5.857 -7.543 1.00 33.04 450 ARG A O 1
ATOM 632 N N . VAL A 1 94 ? 20.833 -6.624 -9.399 1.00 31.50 451 VAL A N 1
ATOM 633 C CA . VAL A 1 94 ? 21.064 -8.029 -9.149 0.50 30.40 451 VAL A CA 1
ATOM 634 C C . VAL A 1 94 ? 21.467 -8.627 -10.485 1.00 29.35 451 VAL A C 1
ATOM 635 O O . VAL A 1 94 ? 20.719 -8.529 -11.474 1.00 27.85 451 VAL A O 1
ATOM 639 N N . MET A 1 95 ? 22.625 -9.293 -10.491 1.00 28.99 452 MET A N 1
ATOM 640 C CA . MET A 1 95 ? 23.341 -9.667 -11.710 1.00 27.95 452 MET A CA 1
ATOM 641 C C . MET A 1 95 ? 23.244 -11.184 -11.990 1.00 28.34 452 MET A C 1
ATOM 642 O O . MET A 1 95 ? 23.187 -12.005 -11.082 1.00 29.28 452 MET A O 1
ATOM 647 N N . PHE A 1 96 ? 23.169 -11.538 -13.269 1.00 28.57 453 PHE A N 1
ATOM 648 C CA . PHE A 1 96 ? 23.236 -12.931 -13.716 1.00 28.49 453 PHE A CA 1
ATOM 649 C C . PHE A 1 96 ? 24.685 -13.347 -13.691 1.00 29.08 453 PHE A C 1
ATOM 650 O O . PHE A 1 96 ? 25.562 -12.502 -13.666 1.00 27.75 453 PHE A O 1
ATOM 658 N N . LYS A 1 97 ? 24.929 -14.646 -13.672 1.00 30.06 454 LYS A N 1
ATOM 659 C CA . LYS A 1 97 ? 26.311 -15.148 -13.544 1.00 31.56 454 LYS A CA 1
ATOM 660 C C . LYS A 1 97 ? 27.067 -14.826 -14.828 1.00 31.13 454 LYS A C 1
ATOM 661 O O . LYS A 1 97 ? 28.267 -14.635 -14.808 1.00 31.26 454 LYS A O 1
ATOM 667 N N . GLU A 1 98 ? 26.356 -14.790 -15.946 1.00 31.24 455 GLU A N 1
ATOM 668 C CA . GLU A 1 98 ? 26.953 -14.402 -17.240 1.00 32.12 455 GLU A CA 1
ATOM 669 C C . GLU A 1 98 ? 25.909 -13.681 -18.081 1.00 31.88 455 GLU A C 1
ATOM 670 O O . GLU A 1 98 ? 24.706 -13.838 -17.837 1.00 31.02 455 GLU A O 1
ATOM 672 N N . PRO A 1 99 ? 26.363 -12.921 -19.085 1.00 32.84 456 PRO A N 1
ATOM 673 C CA . PRO A 1 99 ? 25.477 -12.280 -20.042 1.00 33.14 456 PRO A CA 1
ATOM 674 C C . PRO A 1 99 ? 24.599 -13.293 -20.789 1.00 33.48 456 PRO A C 1
ATOM 675 O O . PRO A 1 99 ? 25.064 -14.356 -21.208 1.00 33.52 456 PRO A O 1
ATOM 679 N N . VAL A 1 100 ? 23.323 -12.967 -20.895 1.00 33.59 457 VAL A N 1
ATOM 680 C CA . VAL A 1 100 ? 22.379 -13.720 -21.712 1.00 33.99 457 VAL A CA 1
ATOM 681 C C . VAL A 1 100 ? 22.161 -12.907 -23.003 1.00 33.85 457 VAL A C 1
ATOM 682 O O . VAL A 1 100 ? 21.792 -11.746 -22.932 1.00 33.43 457 VAL A O 1
ATOM 686 N N . GLU A 1 101 ? 22.406 -13.507 -24.162 1.00 33.60 458 GLU A N 1
ATOM 687 C CA . GLU A 1 101 ? 22.234 -12.841 -25.420 1.00 34.22 458 GLU A CA 1
ATOM 688 C C . GLU A 1 101 ? 20.746 -12.817 -25.757 1.00 33.74 458 GLU A C 1
ATOM 689 O O . GLU A 1 101 ? 20.082 -13.813 -25.651 1.00 33.31 458 GLU A O 1
ATOM 695 N N . VAL A 1 102 ? 20.232 -11.646 -26.108 1.00 33.57 459 VAL A N 1
ATOM 696 C CA . VAL A 1 102 ? 18.832 -11.480 -26.476 1.00 34.08 459 VAL A CA 1
ATOM 697 C C . VAL A 1 102 ? 18.757 -11.094 -27.954 1.00 34.89 459 VAL A C 1
ATOM 698 O O . VAL A 1 102 ? 19.363 -10.117 -28.377 1.00 35.11 459 VAL A O 1
ATOM 702 N N . LEU A 1 103 ? 18.050 -11.901 -28.741 1.00 35.42 460 LEU A N 1
ATOM 703 C CA . LEU A 1 103 ? 18.012 -11.730 -30.175 0.50 35.57 460 LEU A CA 1
ATOM 704 C C . LEU A 1 103 ? 16.881 -10.786 -30.496 1.00 35.47 460 LEU A C 1
ATOM 705 O O . LEU A 1 103 ? 15.892 -10.714 -29.746 1.00 35.60 460 LEU A O 1
ATOM 710 N N . PRO A 1 104 ? 17.006 -10.053 -31.618 1.00 35.14 461 PRO A N 1
ATOM 711 C CA . PRO A 1 104 ? 15.963 -9.103 -31.982 1.00 34.68 461 PRO A CA 1
ATOM 712 C C . PRO A 1 104 ? 14.575 -9.727 -32.196 1.00 34.38 461 PRO A C 1
ATOM 713 O O . PRO A 1 104 ? 14.441 -10.774 -32.842 1.00 33.28 461 PRO A O 1
ATOM 717 N N . ASN A 1 105 ? 13.553 -9.054 -31.663 1.00 33.79 462 ASN A N 1
ATOM 718 C CA . ASN A 1 105 ? 12.162 -9.398 -31.886 1.00 33.94 462 ASN A CA 1
ATOM 719 C C . ASN A 1 105 ? 11.746 -10.825 -31.408 1.00 33.39 462 ASN A C 1
ATOM 720 O O . ASN A 1 105 ? 10.720 -11.343 -31.856 1.00 34.38 462 ASN A O 1
ATOM 725 N N . VAL A 1 106 ? 12.526 -11.430 -30.507 1.00 31.12 463 VAL A N 1
ATOM 726 C CA . VAL A 1 106 ? 12.137 -12.683 -29.801 1.00 29.53 463 VAL A CA 1
ATOM 727 C C . VAL A 1 106 ? 11.562 -12.351 -28.408 1.00 29.01 463 VAL A C 1
ATOM 728 O O . VAL A 1 106 ? 12.069 -11.447 -27.725 1.00 29.57 463 VAL A O 1
ATOM 732 N N . ASN A 1 107 ? 10.462 -13.003 -28.037 1.00 27.50 464 ASN A N 1
ATOM 733 C CA . ASN A 1 107 ? 9.794 -12.694 -26.787 1.00 27.19 464 ASN A CA 1
ATOM 734 C C . ASN A 1 107 ? 10.485 -13.485 -25.681 1.00 26.52 464 ASN A C 1
ATOM 735 O O . ASN A 1 107 ? 10.697 -14.718 -25.827 1.00 24.64 464 ASN A O 1
ATOM 740 N N . TYR A 1 108 ? 10.894 -12.742 -24.630 1.00 24.53 465 TYR A N 1
ATOM 741 C CA . TYR A 1 108 ? 11.620 -13.262 -23.493 1.00 24.37 465 TYR A CA 1
ATOM 742 C C . TYR A 1 108 ? 10.791 -12.945 -22.280 1.00 24.27 465 TYR A C 1
ATOM 743 O O . TYR A 1 108 ? 9.940 -12.040 -22.341 1.00 23.41 465 TYR A O 1
ATOM 752 N N . THR A 1 109 ? 10.980 -13.746 -21.212 1.00 23.68 466 THR A N 1
ATOM 753 C CA . THR A 1 109 ? 10.253 -13.565 -19.946 1.00 23.12 466 THR A CA 1
ATOM 754 C C . THR A 1 109 ? 11.327 -13.256 -18.898 1.00 23.30 466 THR A C 1
ATOM 755 O O . THR A 1 109 ? 12.268 -14.003 -18.757 1.00 23.59 466 THR A O 1
ATOM 759 N N . ALA A 1 110 ? 11.209 -12.109 -18.226 1.00 23.22 467 ALA A N 1
ATOM 760 C CA . ALA A 1 110 ? 12.067 -11.759 -17.106 1.00 22.74 467 ALA A CA 1
ATOM 761 C C . ALA A 1 110 ? 11.367 -12.170 -15.823 1.00 23.01 467 ALA A C 1
ATOM 762 O O . ALA A 1 110 ? 10.216 -11.818 -15.613 1.00 23.98 467 ALA A O 1
ATOM 764 N N . CYS A 1 111 ? 12.075 -12.877 -14.949 1.00 23.95 468 CYS A N 1
ATOM 765 C CA . CYS A 1 111 ? 11.538 -13.289 -13.650 1.00 23.80 468 CYS A CA 1
ATOM 766 C C . CYS A 1 111 ? 12.464 -12.837 -12.572 1.00 23.81 468 CYS A C 1
ATOM 767 O O . CYS A 1 111 ? 13.689 -12.905 -12.710 1.00 22.90 468 CYS A O 1
ATOM 770 N N . ALA A 1 112 ? 11.846 -12.352 -11.502 1.00 24.18 469 ALA A N 1
ATOM 771 C CA . ALA A 1 112 ? 12.487 -12.093 -10.216 1.00 24.09 469 ALA A CA 1
ATOM 772 C C . ALA A 1 112 ? 11.536 -12.581 -9.127 1.00 24.39 469 ALA A C 1
ATOM 773 O O . ALA A 1 112 ? 10.386 -12.112 -9.030 1.00 23.48 469 ALA A O 1
ATOM 775 N N . THR A 1 113 ? 12.005 -13.550 -8.337 1.00 24.49 470 THR A N 1
ATOM 776 C CA . THR A 1 113 ? 11.285 -14.020 -7.158 1.00 24.40 470 THR A CA 1
ATOM 777 C C . THR A 1 113 ? 12.049 -13.500 -5.958 1.00 24.38 470 THR A C 1
ATOM 778 O O . THR A 1 113 ? 13.147 -13.999 -5.655 1.00 23.00 470 THR A O 1
ATOM 782 N N . LEU A 1 114 ? 11.484 -12.476 -5.322 1.00 23.30 471 LEU A N 1
ATOM 783 C CA . LEU A 1 114 ? 12.059 -11.885 -4.139 1.00 23.22 471 LEU A CA 1
ATOM 784 C C . LEU A 1 114 ? 11.499 -12.579 -2.909 1.00 23.36 471 LEU A C 1
ATOM 785 O O . LEU A 1 114 ? 10.306 -12.912 -2.821 1.00 22.13 471 LEU A O 1
ATOM 790 N N . LYS A 1 115 ? 12.380 -12.790 -1.950 1.00 23.34 472 LYS A N 1
ATOM 791 C CA . LYS A 1 115 ? 11.971 -13.343 -0.642 1.00 23.24 472 LYS A CA 1
ATOM 792 C C . LYS A 1 115 ? 12.512 -12.337 0.388 1.00 23.04 472 LYS A C 1
ATOM 793 O O . LYS A 1 115 ? 13.734 -12.187 0.576 1.00 21.87 472 LYS A O 1
ATOM 799 N N . GLY A 1 116 ? 11.601 -11.599 1.000 1.00 23.20 473 GLY A N 1
ATOM 800 C CA . GLY A 1 116 ? 12.023 -10.411 1.752 1.00 24.15 473 GLY A CA 1
ATOM 801 C C . GLY A 1 116 ? 10.862 -9.528 2.129 1.00 24.29 473 GLY A C 1
ATOM 802 O O . GLY A 1 116 ? 9.699 -9.878 1.873 1.00 25.66 473 GLY A O 1
ATOM 803 N N . PRO A 1 117 ? 11.156 -8.407 2.780 1.00 25.67 474 PRO A N 1
ATOM 804 C CA . PRO A 1 117 ? 10.131 -7.487 3.208 1.00 27.30 474 PRO A CA 1
ATOM 805 C C . PRO A 1 117 ? 9.469 -6.717 2.020 1.00 30.16 474 PRO A C 1
ATOM 806 O O . PRO A 1 117 ? 9.911 -6.791 0.834 1.00 30.69 474 PRO A O 1
ATOM 810 N N . ASP A 1 118 ? 8.426 -5.972 2.369 1.00 30.46 475 ASP A N 1
ATOM 811 C CA . ASP A 1 118 ? 7.658 -5.272 1.400 1.00 31.16 475 ASP A CA 1
ATOM 812 C C . ASP A 1 118 ? 8.504 -4.187 0.776 1.00 30.54 475 ASP A C 1
ATOM 813 O O . ASP A 1 118 ? 9.390 -3.614 1.419 1.00 31.45 475 ASP A O 1
ATOM 818 N N . SER A 1 119 ? 8.265 -3.958 -0.511 1.00 28.96 476 SER A N 1
ATOM 819 C CA . SER A 1 119 ? 9.090 -3.066 -1.273 1.00 28.25 476 SER A CA 1
ATOM 820 C C . SER A 1 119 ? 8.293 -1.908 -1.868 1.00 28.30 476 SER A C 1
ATOM 821 O O . SER A 1 119 ? 7.073 -1.844 -1.819 1.00 28.53 476 SER A O 1
ATOM 824 N N . HIS A 1 120 ? 9.040 -0.994 -2.442 1.00 29.16 477 HIS A N 1
ATOM 825 C CA . HIS A 1 120 ? 8.494 -0.041 -3.381 1.00 29.56 477 HIS A CA 1
ATOM 826 C C . HIS A 1 120 ? 8.145 -0.817 -4.665 1.00 29.33 477 HIS A C 1
ATOM 827 O O . HIS A 1 120 ? 8.550 -1.991 -4.851 1.00 28.81 477 HIS A O 1
ATOM 834 N N . TYR A 1 121 ? 7.384 -0.160 -5.528 1.00 28.52 478 TYR A N 1
ATOM 835 C CA . TYR A 1 121 ? 7.032 -0.716 -6.799 1.00 28.16 478 TYR A CA 1
ATOM 836 C C . TYR A 1 121 ? 6.755 0.399 -7.793 1.00 27.06 478 TYR A C 1
ATOM 837 O O . TYR A 1 121 ? 6.510 1.536 -7.394 1.00 26.44 478 TYR A O 1
ATOM 846 N N . GLY A 1 122 ? 6.869 0.069 -9.076 1.00 26.29 479 GLY A N 1
ATOM 847 C CA . GLY A 1 122 ? 6.797 1.043 -10.152 1.00 26.05 479 GLY A CA 1
ATOM 848 C C . GLY A 1 122 ? 5.365 1.265 -10.587 1.00 26.45 479 GLY A C 1
ATOM 849 O O . GLY A 1 122 ? 4.573 0.342 -10.569 1.00 26.11 479 GLY A O 1
ATOM 850 N N . THR A 1 123 ? 5.044 2.515 -10.947 1.00 26.57 480 THR A N 1
ATOM 851 C CA . THR A 1 123 ? 3.753 2.909 -11.516 1.00 26.88 480 THR A CA 1
ATOM 852 C C . THR A 1 123 ? 3.955 3.663 -12.863 1.00 25.44 480 THR A C 1
ATOM 853 O O . THR A 1 123 ? 5.062 3.975 -13.253 1.00 26.21 480 THR A O 1
ATOM 857 N N . LYS A 1 124 ? 2.884 3.894 -13.590 1.00 25.00 481 LYS A N 1
ATOM 858 C CA . LYS A 1 124 ? 2.944 4.535 -14.907 1.00 25.48 481 LYS A CA 1
ATOM 859 C C . LYS A 1 124 ? 3.954 3.859 -15.793 1.00 25.21 481 LYS A C 1
ATOM 860 O O . LYS A 1 124 ? 4.768 4.524 -16.420 1.00 25.05 481 LYS A O 1
ATOM 862 N N . GLY A 1 125 ? 3.897 2.530 -15.844 1.00 25.09 482 GLY A N 1
ATOM 863 C CA . GLY A 1 125 ? 4.786 1.763 -16.678 1.00 24.59 482 GLY A CA 1
ATOM 864 C C . GLY A 1 125 ? 4.498 1.977 -18.155 1.00 25.11 482 GLY A C 1
ATOM 865 O O . GLY A 1 125 ? 3.355 2.248 -18.562 1.00 24.16 482 GLY A O 1
ATOM 866 N N . MET A 1 126 ? 5.551 1.837 -18.954 1.00 24.90 483 MET A N 1
ATOM 867 C CA . MET A 1 126 ? 5.495 2.091 -20.377 1.00 24.44 483 MET A CA 1
ATOM 868 C C . MET A 1 126 ? 5.576 0.799 -21.205 1.00 24.81 483 MET A C 1
ATOM 869 O O . MET A 1 126 ? 6.445 -0.039 -20.980 1.00 24.42 483 MET A O 1
ATOM 874 N N . ARG A 1 127 ? 4.725 0.701 -22.232 1.00 24.45 484 ARG A N 1
ATOM 875 C CA . ARG A 1 127 ? 4.761 -0.404 -23.159 1.00 25.08 484 ARG A CA 1
ATOM 876 C C . ARG A 1 127 ? 6.073 -0.383 -23.898 1.00 24.16 484 ARG A C 1
ATOM 877 O O . ARG A 1 127 ? 6.726 -1.411 -24.013 1.00 22.97 484 ARG A O 1
ATOM 879 N N . LYS A 1 128 ? 6.475 0.786 -24.382 1.00 24.03 485 LYS A N 1
ATOM 880 C CA . LYS A 1 128 ? 7.673 0.890 -25.208 0.50 23.80 485 LYS A CA 1
ATOM 881 C C . LYS A 1 128 ? 8.620 1.878 -24.607 1.00 24.83 485 LYS A C 1
ATOM 882 O O . LYS A 1 128 ? 8.203 2.968 -24.149 1.00 24.22 485 LYS A O 1
ATOM 884 N N . VAL A 1 129 ? 9.904 1.529 -24.582 1.00 24.97 486 VAL A N 1
ATOM 885 C CA . VAL A 1 129 ? 10.839 2.466 -24.033 1.00 26.21 486 VAL A CA 1
ATOM 886 C C . VAL A 1 129 ? 12.156 2.326 -24.754 1.00 26.29 486 VAL A C 1
ATOM 887 O O . VAL A 1 129 ? 12.643 1.200 -24.942 1.00 27.65 486 VAL A O 1
ATOM 891 N N . THR A 1 130 ? 12.719 3.445 -25.203 1.00 25.08 487 THR A N 1
ATOM 892 C CA . THR A 1 130 ? 13.883 3.408 -26.073 1.00 26.08 487 THR A CA 1
ATOM 893 C C . THR A 1 130 ? 15.150 3.952 -25.457 1.00 25.75 487 THR A C 1
ATOM 894 O O . THR A 1 130 ? 15.151 5.049 -24.870 1.00 26.26 487 THR A O 1
ATOM 898 N N . HIS A 1 131 ? 16.224 3.188 -25.614 1.00 26.30 488 HIS A N 1
ATOM 899 C CA . HIS A 1 131 ? 17.579 3.626 -25.266 1.00 26.90 488 HIS A CA 1
ATOM 900 C C . HIS A 1 131 ? 18.282 4.082 -26.550 1.00 27.80 488 HIS A C 1
ATOM 901 O O . HIS A 1 131 ? 18.242 3.371 -27.564 1.00 26.88 488 HIS A O 1
ATOM 908 N N . GLU A 1 132 ? 18.937 5.249 -26.495 1.00 28.53 489 GLU A N 1
ATOM 909 C CA . GLU A 1 132 ? 19.601 5.796 -27.657 1.00 28.52 489 GLU A CA 1
ATOM 910 C C . GLU A 1 132 ? 21.064 6.093 -27.339 1.00 29.34 489 GLU A C 1
ATOM 911 O O . GLU A 1 132 ? 21.383 6.835 -26.414 1.00 29.53 489 GLU A O 1
ATOM 917 N N . SER A 1 133 ? 21.956 5.520 -28.125 1.00 29.48 490 SER A N 1
ATOM 918 C CA . SER A 1 133 ? 23.357 5.798 -28.000 1.00 30.53 490 SER A CA 1
ATOM 919 C C . SER A 1 133 ? 23.629 7.307 -28.214 1.00 30.77 490 SER A C 1
ATOM 920 O O . SER A 1 133 ? 23.205 7.886 -29.209 1.00 30.71 490 SER A O 1
ATOM 923 N N . PRO A 1 134 ? 24.322 7.936 -27.265 1.00 30.71 491 PRO A N 1
ATOM 924 C CA . PRO A 1 134 ? 24.729 9.295 -27.471 1.00 31.30 491 PRO A CA 1
ATOM 925 C C . PRO A 1 134 ? 25.875 9.445 -28.489 1.00 32.02 491 PRO A C 1
ATOM 926 O O . PRO A 1 134 ? 26.201 10.589 -28.863 1.00 32.75 491 PRO A O 1
ATOM 930 N N . THR A 1 135 ? 26.455 8.329 -28.934 1.00 32.81 492 THR A N 1
ATOM 931 C CA . THR A 1 135 ? 27.619 8.301 -29.851 1.00 33.50 492 THR A CA 1
ATOM 932 C C . THR A 1 135 ? 27.188 8.124 -31.296 1.00 33.87 492 THR A C 1
ATOM 933 O O . THR A 1 135 ? 27.770 8.738 -32.205 1.00 33.99 492 THR A O 1
ATOM 937 N N . THR A 1 136 ? 26.172 7.291 -31.523 1.00 33.50 493 THR A N 1
ATOM 938 C CA . THR A 1 136 ? 25.752 6.968 -32.880 1.00 33.07 493 THR A CA 1
ATOM 939 C C . THR A 1 136 ? 24.302 7.360 -33.136 1.00 32.51 493 THR A C 1
ATOM 940 O O . THR A 1 136 ? 23.882 7.419 -34.292 1.00 31.45 493 THR A O 1
ATOM 944 N N . GLY A 1 137 ? 23.532 7.643 -32.075 1.00 30.56 494 GLY A N 1
ATOM 945 C CA . GLY A 1 137 ? 22.101 7.795 -32.240 1.00 30.47 494 GLY A CA 1
ATOM 946 C C . GLY A 1 137 ? 21.337 6.477 -32.463 1.00 30.02 494 GLY A C 1
ATOM 947 O O . GLY A 1 137 ? 20.121 6.509 -32.623 1.00 31.00 494 GLY A O 1
ATOM 948 N N . ALA A 1 138 ? 22.018 5.328 -32.468 1.00 29.80 495 ALA A N 1
ATOM 949 C CA . ALA A 1 138 ? 21.333 4.030 -32.624 1.00 29.29 495 ALA A CA 1
ATOM 950 C C . ALA A 1 138 ? 20.304 3.850 -31.515 1.00 29.66 495 ALA A C 1
ATOM 951 O O . ALA A 1 138 ? 20.600 4.052 -30.310 1.00 28.82 495 ALA A O 1
ATOM 953 N N . LYS A 1 139 ? 19.089 3.497 -31.932 1.00 29.98 496 LYS A N 1
ATOM 954 C CA . LYS A 1 139 ? 17.992 3.201 -31.007 1.00 30.25 496 LYS A CA 1
ATOM 955 C C . LYS A 1 139 ? 17.825 1.666 -30.685 1.00 30.09 496 LYS A C 1
ATOM 956 O O . LYS A 1 139 ? 17.855 0.802 -31.575 1.00 29.97 496 LYS A O 1
ATOM 962 N N . THR A 1 140 ? 17.677 1.370 -29.395 1.00 28.40 497 THR A N 1
ATOM 963 C CA . THR A 1 140 ? 17.381 0.049 -28.874 1.00 27.67 497 THR A CA 1
ATOM 964 C C . THR A 1 140 ? 16.048 0.171 -28.152 1.00 25.89 497 THR A C 1
ATOM 965 O O . THR A 1 140 ? 15.981 0.703 -27.071 1.00 24.62 497 THR A O 1
ATOM 969 N N . CYS A 1 141 ? 14.989 -0.238 -28.824 1.00 24.93 498 CYS A N 1
ATOM 970 C CA . CYS A 1 141 ? 13.628 -0.185 -28.321 1.00 25.03 498 CYS A CA 1
ATOM 971 C C . CYS A 1 141 ? 13.183 -1.509 -27.663 1.00 24.54 498 CYS A C 1
ATOM 972 O O . CYS A 1 141 ? 13.193 -2.599 -28.302 1.00 22.40 498 CYS A O 1
ATOM 975 N N . PHE A 1 142 ? 12.762 -1.355 -26.393 1.00 23.67 499 PHE A N 1
ATOM 976 C CA . PHE A 1 142 ? 12.192 -2.401 -25.574 1.00 22.31 499 PHE A CA 1
ATOM 977 C C . PHE A 1 142 ? 10.656 -2.270 -25.607 1.00 22.27 499 PHE A C 1
ATOM 978 O O . PHE A 1 142 ? 10.111 -1.184 -25.429 1.00 21.10 499 PHE A O 1
ATOM 986 N N . THR A 1 143 ? 9.982 -3.389 -25.822 1.00 21.86 500 THR A N 1
ATOM 987 C CA . THR A 1 143 ? 8.541 -3.497 -25.758 1.00 22.01 500 THR A CA 1
ATOM 988 C C . THR A 1 143 ? 8.286 -4.465 -24.603 1.00 22.60 500 THR A C 1
ATOM 989 O O . THR A 1 143 ? 8.888 -5.536 -24.575 1.00 23.54 500 THR A O 1
ATOM 993 N N . PHE A 1 144 ? 7.443 -4.089 -23.642 1.00 22.17 501 PHE A N 1
ATOM 994 C CA . PHE A 1 144 ? 7.084 -4.934 -22.537 1.00 22.36 501 PHE A CA 1
ATOM 995 C C . PHE A 1 144 ? 5.658 -5.361 -22.691 1.00 23.46 501 PHE A C 1
ATOM 996 O O . PHE A 1 144 ? 4.806 -4.579 -23.178 1.00 22.45 501 PHE A O 1
ATOM 1004 N N . CYS A 1 145 ? 5.413 -6.614 -22.303 1.00 23.68 502 CYS A N 1
ATOM 1005 C CA . CYS A 1 145 ? 4.115 -7.270 -22.454 1.00 25.03 502 CYS A CA 1
ATOM 1006 C C . CYS A 1 145 ? 3.813 -8.014 -21.168 1.00 23.94 502 CYS A C 1
ATOM 1007 O O . CYS A 1 145 ? 4.723 -8.441 -20.506 1.00 24.48 502 CYS A O 1
ATOM 1010 N N . TYR A 1 146 ? 2.532 -8.180 -20.884 1.00 23.33 503 TYR A N 1
ATOM 1011 C CA . TYR A 1 146 ? 2.024 -8.775 -19.677 1.00 23.92 503 TYR A CA 1
ATOM 1012 C C . TYR A 1 146 ? 2.324 -10.272 -19.627 1.00 24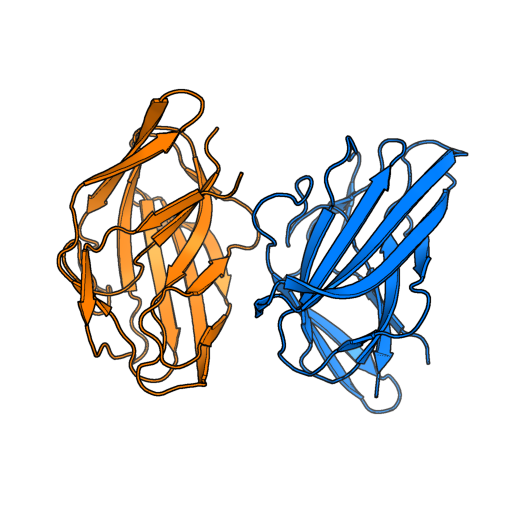.30 503 TYR A C 1
ATOM 1013 O O . TYR A 1 146 ? 2.173 -10.967 -20.625 1.00 24.76 503 TYR A O 1
ATOM 1022 N N . ALA A 1 147 ? 2.812 -10.734 -18.476 1.00 25.32 504 ALA A N 1
ATOM 1023 C CA . ALA A 1 147 ? 3.082 -12.155 -18.224 1.00 25.43 504 ALA A CA 1
ATOM 1024 C C . ALA A 1 147 ? 1.912 -12.672 -17.415 1.00 25.93 504 ALA A C 1
ATOM 1025 O O . ALA A 1 147 ? 1.750 -12.339 -16.210 1.00 27.21 504 ALA A O 1
ATOM 1027 N N . ALA A 1 148 ? 1.065 -13.449 -18.060 1.00 26.02 505 ALA A N 1
ATOM 1028 C CA . ALA A 1 148 ? -0.200 -13.814 -17.461 1.00 26.51 505 ALA A CA 1
ATOM 1029 C C . ALA A 1 148 ? -0.033 -14.943 -16.447 1.00 27.74 505 ALA A C 1
ATOM 1030 O O . ALA A 1 148 ? 0.590 -15.970 -16.744 1.00 28.92 505 ALA A O 1
ATOM 1032 N N . GLY A 1 149 ? -0.600 -14.735 -15.252 1.00 28.67 506 GLY A N 1
ATOM 1033 C CA . GLY A 1 149 ? -0.525 -15.702 -14.162 1.00 29.04 506 GLY A CA 1
ATOM 1034 C C . GLY A 1 149 ? 0.852 -15.745 -13.551 1.00 29.53 506 GLY A C 1
ATOM 1035 O O . GLY A 1 149 ? 1.854 -15.460 -14.222 1.00 29.76 506 GLY A O 1
ATOM 1036 N N . ASN A 1 150 ? 0.915 -16.087 -12.272 1.00 29.67 507 ASN A N 1
ATOM 1037 C CA . ASN A 1 150 ? 2.194 -16.377 -11.645 1.00 29.58 507 ASN A CA 1
ATOM 1038 C C . ASN A 1 150 ? 3.164 -15.225 -11.804 1.00 29.06 507 ASN A C 1
ATOM 1039 O O . ASN A 1 150 ? 4.323 -15.460 -12.119 1.00 29.31 507 ASN A O 1
ATOM 1044 N N . ASN A 1 151 ? 2.700 -13.993 -11.558 1.00 27.55 508 ASN A N 1
ATOM 1045 C CA . ASN A 1 151 ? 3.504 -12.812 -11.762 1.00 26.41 508 ASN A CA 1
ATOM 1046 C C . ASN A 1 151 ? 3.538 -11.869 -10.554 1.00 26.03 508 ASN A C 1
AT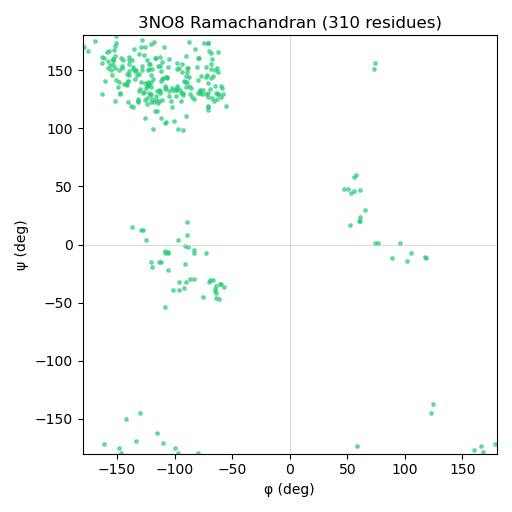OM 1047 O O . ASN A 1 151 ? 3.970 -10.751 -10.689 1.00 25.99 508 ASN A O 1
ATOM 1052 N N . ASN A 1 152 ? 3.069 -12.321 -9.392 1.00 26.10 509 ASN A N 1
ATOM 1053 C CA . ASN A 1 152 ? 3.001 -11.512 -8.178 1.00 25.73 509 ASN A CA 1
ATOM 1054 C C . ASN A 1 152 ? 2.283 -10.152 -8.359 1.00 26.00 509 ASN A C 1
ATOM 1055 O O . ASN A 1 152 ? 2.455 -9.251 -7.555 1.00 25.73 509 ASN A O 1
ATOM 1060 N N . GLY A 1 153 ? 1.515 -10.006 -9.440 1.00 26.19 510 GLY A N 1
ATOM 1061 C CA . GLY A 1 153 ? 0.725 -8.816 -9.680 1.00 25.41 510 GLY A CA 1
ATOM 1062 C C . GLY A 1 153 ? 1.438 -7.824 -10.581 1.00 25.66 510 GLY A C 1
ATOM 1063 O O . GLY A 1 153 ? 0.911 -6.771 -10.864 1.00 25.55 510 GLY A O 1
ATOM 1064 N N . THR A 1 154 ? 2.640 -8.163 -11.049 1.00 25.17 511 THR A N 1
ATOM 1065 C CA . THR A 1 154 ? 3.379 -7.294 -11.903 1.00 24.34 511 THR A CA 1
ATOM 1066 C C . THR A 1 154 ? 2.754 -7.249 -13.337 1.00 25.08 511 THR A C 1
ATOM 1067 O O . THR A 1 154 ? 2.249 -8.254 -13.881 1.00 25.19 511 THR A O 1
ATOM 1071 N N . SER A 1 155 ? 2.821 -6.066 -13.935 1.00 24.27 512 SER A N 1
ATOM 1072 C CA . SER A 1 155 ? 2.203 -5.799 -15.214 1.00 23.78 512 SER A CA 1
ATOM 1073 C C . SER A 1 155 ? 3.049 -4.811 -15.975 1.00 23.52 512 SER A C 1
ATOM 1074 O O . SER A 1 155 ? 4.128 -4.377 -15.528 1.00 24.26 512 SER A O 1
ATOM 1077 N N . VAL A 1 156 ? 2.561 -4.489 -17.157 1.00 23.46 513 VAL A N 1
ATOM 1078 C CA . VAL A 1 156 ? 3.153 -3.458 -17.993 1.00 23.21 513 VAL A CA 1
ATOM 1079 C C . VAL A 1 156 ? 3.067 -2.071 -17.330 1.00 22.07 513 VAL A C 1
ATOM 1080 O O . VAL A 1 156 ? 3.999 -1.280 -17.433 1.00 20.99 513 VAL A O 1
ATOM 1084 N N . GLU A 1 157 ? 1.972 -1.834 -16.625 1.00 22.84 514 GLU A N 1
ATOM 1085 C CA . GLU A 1 157 ? 1.697 -0.576 -15.932 1.00 24.09 514 GLU A CA 1
ATOM 1086 C C . GLU A 1 157 ? 2.241 -0.412 -14.494 1.00 23.79 514 GLU A C 1
ATOM 1087 O O . GLU A 1 157 ? 2.537 0.734 -14.072 1.00 22.04 514 GLU A O 1
ATOM 1093 N N . ASP A 1 158 ? 2.363 -1.517 -13.766 1.00 24.49 515 ASP A N 1
ATOM 1094 C CA . ASP A 1 158 ? 2.874 -1.522 -12.361 1.00 24.99 515 ASP A CA 1
ATOM 1095 C C . ASP A 1 158 ? 3.718 -2.758 -11.951 1.00 25.84 515 ASP A C 1
ATOM 1096 O O . ASP A 1 158 ? 3.607 -3.858 -12.526 1.00 24.74 515 ASP A O 1
ATOM 1101 N N . GLY A 1 159 ? 4.518 -2.580 -10.892 1.00 25.78 516 GLY A N 1
ATOM 1102 C CA . GLY A 1 159 ? 5.104 -3.702 -10.165 1.00 25.04 516 GLY A CA 1
ATOM 1103 C C . GLY A 1 159 ? 6.612 -3.673 -10.090 1.00 24.64 516 GLY A C 1
ATOM 1104 O O . GLY A 1 159 ? 7.232 -2.602 -10.008 1.00 24.82 516 GLY A O 1
ATOM 1105 N N . GLN A 1 160 ? 7.191 -4.865 -10.126 1.00 23.82 517 GLN A N 1
ATOM 1106 C CA . GLN A 1 160 ? 8.634 -5.055 -10.012 1.00 24.16 517 GLN A CA 1
ATOM 1107 C C . GLN A 1 160 ? 9.324 -5.194 -11.363 1.00 24.23 517 GLN A C 1
ATOM 1108 O O . GLN A 1 160 ? 8.664 -5.164 -12.381 1.00 24.23 517 GLN A O 1
ATOM 1114 N N . ILE A 1 161 ? 10.646 -5.389 -11.317 1.00 23.63 518 ILE A N 1
ATOM 1115 C CA . ILE A 1 161 ? 11.534 -5.423 -12.459 1.00 23.78 518 ILE A CA 1
ATOM 1116 C C . ILE A 1 161 ? 11.468 -4.136 -13.279 1.00 23.86 518 ILE A C 1
ATOM 1117 O O . ILE A 1 161 ? 11.173 -4.167 -14.487 1.00 24.41 518 ILE A O 1
ATOM 1122 N N . PRO A 1 162 ? 11.801 -3.004 -12.632 1.00 23.52 519 PRO A N 1
ATOM 1123 C CA . PRO A 1 162 ? 11.830 -1.739 -13.313 1.00 23.67 519 PRO A CA 1
ATOM 1124 C C . PRO A 1 162 ? 12.895 -1.715 -14.366 1.00 24.15 519 PRO A C 1
ATOM 1125 O O . PRO A 1 162 ? 12.637 -1.167 -15.405 1.00 24.53 519 PRO A O 1
ATOM 1129 N N . GLU A 1 163 ? 14.073 -2.291 -14.083 1.00 24.61 520 GLU A N 1
ATOM 1130 C CA . GLU A 1 163 ? 15.261 -2.129 -14.955 1.00 25.14 520 GLU A CA 1
ATOM 1131 C C . GLU A 1 163 ? 15.868 -3.397 -15.533 1.00 24.02 520 GLU A C 1
ATOM 1132 O O . GLU A 1 163 ? 15.965 -4.453 -14.847 1.00 23.34 520 GLU A O 1
ATOM 1138 N N . VAL A 1 164 ? 16.267 -3.278 -16.804 1.00 23.57 521 VAL A N 1
ATOM 1139 C CA . VAL A 1 164 ? 17.099 -4.266 -17.473 1.00 23.24 521 VAL A CA 1
ATOM 1140 C C . VAL A 1 164 ? 18.452 -3.633 -17.608 1.00 22.95 521 VAL A C 1
ATOM 1141 O O . VAL A 1 164 ? 18.556 -2.474 -17.942 1.00 24.40 521 VAL A O 1
ATOM 1145 N N . ILE A 1 165 ? 19.497 -4.355 -17.302 1.00 23.86 522 ILE A N 1
ATOM 1146 C CA . ILE A 1 165 ? 20.883 -3.842 -17.382 1.00 24.24 522 ILE A CA 1
ATOM 1147 C C . ILE A 1 165 ? 21.524 -4.698 -18.437 1.00 25.38 522 ILE A C 1
ATOM 1148 O O . ILE A 1 165 ? 21.497 -5.941 -18.349 1.00 25.46 522 ILE A O 1
ATOM 1153 N N . PHE A 1 166 ? 22.063 -4.045 -19.452 1.00 26.40 523 PHE A N 1
ATOM 1154 C CA . PHE A 1 166 ? 22.455 -4.713 -20.691 1.00 27.87 523 PHE A CA 1
ATOM 1155 C C . PHE A 1 166 ? 23.593 -3.953 -21.358 1.00 28.84 523 PHE A C 1
ATOM 1156 O O . PHE A 1 166 ? 23.932 -2.786 -20.971 1.00 28.14 523 PHE A O 1
ATOM 1164 N N . TYR A 1 167 ? 24.191 -4.624 -22.336 1.00 30.21 524 TYR A N 1
ATOM 1165 C CA . TYR A 1 167 ? 25.132 -3.997 -23.258 1.00 32.24 524 TYR A CA 1
ATOM 1166 C C . TYR A 1 167 ? 24.563 -4.177 -24.648 1.00 33.80 524 TYR A C 1
ATOM 1167 O O . TYR A 1 167 ? 23.968 -5.208 -24.944 1.00 34.82 524 TYR A O 1
ATOM 1176 N N . THR A 1 168 ? 24.784 -3.187 -25.501 1.00 35.65 525 THR A N 1
ATOM 1177 C CA . THR A 1 168 ? 24.321 -3.192 -26.853 1.00 37.76 525 THR A CA 1
ATOM 1178 C C . THR A 1 168 ? 25.428 -3.834 -27.706 1.00 39.71 525 THR A C 1
ATOM 1179 O O . THR A 1 168 ? 26.584 -3.935 -27.269 1.00 39.93 525 THR A O 1
ATOM 1183 N N . GLU A 1 169 ? 25.078 -4.265 -28.913 1.00 41.48 526 GLU A N 1
ATOM 1184 C CA . GLU A 1 169 ? 25.990 -5.083 -29.727 1.00 43.08 526 GLU A CA 1
ATOM 1185 C C . GLU A 1 169 ? 26.696 -4.284 -30.830 1.00 43.27 526 GLU A C 1
ATOM 1186 O O . GLU A 1 169 ? 27.087 -3.130 -30.623 1.00 43.92 526 GLU A O 1
ATOM 1188 N N . LYS B 1 13 ? -4.304 -17.271 -11.305 1.00 37.50 370 LYS B N 1
ATOM 1189 C CA . LYS B 1 13 ? -4.386 -18.487 -12.202 1.00 37.73 370 LYS B CA 1
ATOM 1190 C C . LYS B 1 13 ? -4.992 -18.165 -13.580 1.00 36.22 370 LYS B C 1
ATOM 1191 O O . LYS B 1 13 ? -6.198 -17.949 -13.681 1.00 37.68 370 LYS B O 1
ATOM 1193 N N . GLU B 1 14 ? -4.142 -18.166 -14.611 1.00 34.60 371 GLU B N 1
ATOM 1194 C CA . GLU B 1 14 ? -4.517 -17.904 -15.990 1.00 34.45 371 GLU B CA 1
ATOM 1195 C C . GLU B 1 14 ? -5.445 -18.996 -16.544 1.00 32.97 371 GLU B C 1
ATOM 1196 O O . GLU B 1 14 ? -5.123 -20.182 -16.537 1.00 31.81 371 GLU B O 1
ATOM 1202 N N . CYS B 1 15 ? -6.606 -18.561 -17.012 1.00 31.61 372 CYS B N 1
ATOM 1203 C CA . CYS B 1 15 ? -7.614 -19.441 -17.577 1.00 30.13 372 CYS B CA 1
ATOM 1204 C C . CYS B 1 15 ? -7.843 -18.964 -18.998 1.00 28.90 372 CYS B C 1
ATOM 1205 O O . CYS B 1 15 ? -7.571 -17.818 -19.304 1.00 26.34 372 CYS B O 1
ATOM 1208 N N . SER B 1 16 ? -8.308 -19.865 -19.860 1.00 27.79 373 SER B N 1
ATOM 1209 C CA . SER B 1 16 ? -8.811 -19.481 -21.158 1.00 27.83 373 SER B CA 1
ATOM 1210 C C . SER B 1 16 ? -10.087 -20.216 -21.504 1.00 27.44 373 SER B C 1
ATOM 1211 O O . SER B 1 16 ? -10.409 -21.310 -20.949 1.00 27.31 373 SER B O 1
ATOM 1214 N N . ILE B 1 17 ? -10.826 -19.620 -22.426 1.00 26.94 374 ILE B N 1
ATOM 1215 C CA . ILE B 1 17 ? -12.013 -20.254 -22.950 1.00 26.83 374 ILE B CA 1
ATOM 1216 C C . ILE B 1 17 ? -12.063 -19.968 -24.461 1.00 26.56 374 ILE B C 1
ATOM 1217 O O . ILE B 1 17 ? -11.685 -18.886 -24.923 1.00 26.95 374 ILE B O 1
ATOM 1222 N N . ASN B 1 18 ? -12.473 -20.960 -25.229 1.00 24.88 375 ASN B N 1
ATOM 1223 C CA . ASN B 1 18 ? -12.413 -20.896 -26.684 1.00 24.52 375 ASN B CA 1
ATOM 1224 C C . ASN B 1 18 ? -13.824 -21.137 -27.165 1.00 23.81 375 ASN B C 1
ATOM 1225 O O . ASN B 1 18 ? -14.444 -22.140 -26.798 1.00 23.61 375 ASN B O 1
ATOM 1230 N N . ARG B 1 19 ? -14.367 -20.176 -27.892 1.00 22.92 376 ARG B N 1
ATOM 1231 C CA . ARG B 1 19 ? -15.791 -20.216 -28.237 1.00 22.55 376 ARG B CA 1
ATOM 1232 C C . ARG B 1 19 ? -16.069 -20.995 -29.542 1.00 23.14 376 ARG B C 1
ATOM 1233 O O . ARG B 1 19 ? -17.228 -21.119 -29.932 1.00 24.03 376 ARG B O 1
ATOM 1241 N N . PHE B 1 20 ? -15.021 -21.492 -30.225 1.00 23.05 377 PHE B N 1
ATOM 1242 C CA . PHE B 1 20 ? -15.197 -22.244 -31.490 1.00 24.16 377 PHE B CA 1
ATOM 1243 C C . PHE B 1 20 ? -14.958 -23.764 -31.340 1.00 24.90 377 PHE B C 1
ATOM 1244 O O . PHE B 1 20 ? -14.071 -24.168 -30.644 1.00 25.51 377 PHE B O 1
ATOM 1252 N N . GLN B 1 21 ? -15.741 -24.579 -32.055 1.00 26.59 378 GLN B N 1
ATOM 1253 C CA . GLN B 1 21 ? -15.574 -26.035 -32.076 1.00 27.13 378 GLN B CA 1
ATOM 1254 C C . GLN B 1 21 ? -14.649 -26.513 -33.188 1.00 28.53 378 GLN B C 1
ATOM 1255 O O . GLN B 1 21 ? -14.152 -27.622 -33.124 1.00 29.46 378 GLN B O 1
ATOM 1261 N N . GLN B 1 22 ? -14.369 -25.689 -34.190 1.00 29.14 379 GLN B N 1
ATOM 1262 C CA . GLN B 1 22 ? -13.645 -26.172 -35.367 1.00 30.36 379 GLN B CA 1
ATOM 1263 C C . GLN B 1 22 ? -12.867 -24.989 -35.987 1.00 29.83 379 GLN B C 1
ATOM 1264 O O . GLN B 1 22 ? -13.245 -23.843 -35.785 1.00 30.59 379 GLN B O 1
ATOM 1270 N N . VAL B 1 23 ? -11.749 -25.260 -36.656 1.00 28.97 380 VAL B N 1
ATOM 1271 C CA . VAL B 1 23 ? -10.929 -24.225 -37.249 1.00 27.70 380 VAL B CA 1
ATOM 1272 C C . VAL B 1 23 ? -10.764 -24.458 -38.748 1.00 28.44 380 VAL B C 1
ATOM 1273 O O . VAL B 1 23 ? -10.525 -25.600 -39.175 1.00 28.67 380 VAL B O 1
ATOM 1277 N N . GLU B 1 24 ? -10.871 -23.399 -39.550 1.00 27.26 381 GLU B N 1
ATOM 1278 C CA . GLU B 1 24 ? -10.703 -23.546 -40.980 1.00 28.10 381 GLU B CA 1
ATOM 1279 C C . GLU B 1 24 ? -9.788 -22.445 -41.466 1.00 28.83 381 GLU B C 1
ATOM 1280 O O . GLU B 1 24 ? -9.145 -21.740 -40.662 1.00 28.29 381 GLU B O 1
ATOM 1286 N N . SER B 1 25 ? -9.727 -22.330 -42.789 1.00 28.71 382 SER B N 1
ATOM 1287 C CA . SER B 1 25 ? -8.841 -21.430 -43.498 1.00 29.62 382 SER B CA 1
ATOM 1288 C C . SER B 1 25 ? -9.654 -20.910 -44.695 1.00 28.95 382 SER B C 1
ATOM 1289 O O . SER B 1 25 ? -10.382 -21.688 -45.305 1.00 30.09 382 SER B O 1
ATOM 1292 N N . ARG B 1 26 ? -9.608 -19.642 -45.061 1.00 29.45 383 ARG B N 1
ATOM 1293 C CA . ARG B 1 26 ? -8.701 -18.596 -44.571 1.00 29.94 383 ARG B CA 1
ATOM 1294 C C . ARG B 1 26 ? -9.472 -17.281 -44.399 1.00 28.57 383 ARG B C 1
ATOM 1295 O O . ARG B 1 26 ? -10.506 -17.044 -45.032 1.00 28.07 383 ARG B O 1
ATOM 1303 N N . TRP B 1 27 ? -8.926 -16.406 -43.589 1.00 26.98 384 TRP B N 1
ATOM 1304 C CA . TRP B 1 27 ? -9.591 -15.171 -43.231 1.00 26.40 384 TRP B CA 1
ATOM 1305 C C . TRP B 1 27 ? -8.644 -14.049 -43.625 1.00 25.94 384 TRP B C 1
ATOM 1306 O O . TRP B 1 27 ? -7.462 -14.157 -43.356 1.00 26.35 384 TRP B O 1
ATOM 1317 N N . GLY B 1 28 ? -9.166 -12.971 -44.221 1.00 25.84 385 GLY B N 1
ATOM 1318 C CA . GLY B 1 28 ? -8.340 -11.847 -44.678 1.00 25.57 385 GLY B CA 1
ATOM 1319 C C . GLY B 1 28 ? -8.401 -10.590 -43.821 1.00 26.47 385 GLY B C 1
ATOM 1320 O O . GLY B 1 28 ? -9.357 -10.364 -43.061 1.00 26.34 385 GLY B O 1
ATOM 1321 N N . TYR B 1 29 ? -7.377 -9.754 -43.960 1.00 27.15 386 TYR B N 1
ATOM 1322 C CA . TYR B 1 29 ? -7.293 -8.496 -43.215 1.00 27.65 386 TYR B CA 1
ATOM 1323 C C . TYR B 1 29 ? -6.939 -7.359 -44.159 1.00 28.37 386 TYR B C 1
ATOM 1324 O O . TYR B 1 29 ? -5.890 -7.422 -44.816 1.00 28.45 386 TYR B O 1
ATOM 1333 N N . SER B 1 30 ? -7.794 -6.334 -44.190 1.00 28.20 387 SER B N 1
ATOM 1334 C CA . SER B 1 30 ? -7.543 -5.137 -44.946 1.00 28.63 387 SER B CA 1
ATOM 1335 C C . SER B 1 30 ? -7.672 -3.852 -44.108 1.00 28.76 387 SER B C 1
ATOM 1336 O O . SER B 1 30 ? -7.687 -2.748 -44.658 1.00 29.01 387 SER B O 1
ATOM 1339 N N . GLY B 1 31 ? -7.732 -3.997 -42.785 1.00 28.02 388 GLY B N 1
ATOM 1340 C CA . GLY B 1 31 ? -7.745 -2.870 -41.880 1.00 27.22 388 GLY B CA 1
ATOM 1341 C C . GLY B 1 31 ? -9.004 -2.733 -41.043 1.00 26.62 388 GLY B C 1
ATOM 1342 O O . GLY B 1 31 ? -9.042 -1.878 -40.153 1.00 26.47 388 GLY B O 1
ATOM 1343 N N . THR B 1 32 ? -10.053 -3.497 -41.360 1.00 25.17 389 THR B N 1
ATOM 1344 C CA . THR B 1 32 ? -11.260 -3.540 -40.503 1.00 24.21 389 THR B CA 1
ATOM 1345 C C . THR B 1 32 ? -11.064 -4.448 -39.275 1.00 23.94 389 THR B C 1
ATOM 1346 O O . THR B 1 32 ? -10.444 -5.532 -39.355 1.00 23.48 389 THR B O 1
ATOM 1350 N N . SER B 1 33 ? -11.617 -4.006 -38.139 1.00 23.94 390 SER B N 1
ATOM 1351 C CA . SER B 1 33 ? -11.528 -4.737 -36.850 1.00 22.60 390 SER B CA 1
ATOM 1352 C C . SER B 1 33 ? -12.455 -5.940 -36.801 1.00 20.84 390 SER B C 1
ATOM 1353 O O . SER B 1 33 ? -13.621 -5.867 -37.152 1.00 20.01 390 SER B O 1
ATOM 1356 N N . ASP B 1 34 ? -11.924 -7.061 -36.354 1.00 20.80 391 ASP B N 1
ATOM 1357 C CA . ASP B 1 34 ? -12.754 -8.133 -35.844 1.00 20.58 391 ASP B CA 1
ATOM 1358 C C . ASP B 1 34 ? -13.293 -7.717 -34.489 1.00 20.07 391 ASP B C 1
ATOM 1359 O O . ASP B 1 34 ? -12.541 -7.278 -33.632 1.00 21.76 391 ASP B O 1
ATOM 1364 N N . ARG B 1 35 ? -14.598 -7.840 -34.317 1.00 20.85 392 ARG B N 1
ATOM 1365 C CA . ARG B 1 35 ? -15.250 -7.544 -33.057 1.00 22.70 392 ARG B CA 1
ATOM 1366 C C . ARG B 1 35 ? -16.243 -8.628 -32.654 1.00 22.29 392 ARG B C 1
ATOM 1367 O O . ARG B 1 35 ? -16.881 -9.270 -33.514 1.00 23.33 392 ARG B O 1
ATOM 1375 N N . ILE B 1 36 ? -16.410 -8.789 -31.353 1.00 21.18 393 ILE B N 1
ATOM 1376 C CA . ILE B 1 36 ? -17.438 -9.661 -30.813 1.00 21.09 393 ILE B CA 1
ATOM 1377 C C . ILE B 1 36 ? -17.847 -9.105 -29.439 1.00 20.66 393 ILE B C 1
ATOM 1378 O O . ILE B 1 36 ? -17.015 -8.621 -28.697 1.00 20.69 393 ILE B O 1
ATOM 1383 N N . ARG B 1 37 ? -19.120 -9.168 -29.124 1.00 20.32 394 ARG B N 1
ATOM 1384 C CA . ARG B 1 37 ? -19.594 -8.832 -27.817 1.00 21.47 394 ARG B CA 1
ATOM 1385 C C . ARG B 1 37 ? -19.681 -10.088 -26.936 1.00 22.01 394 ARG B C 1
ATOM 1386 O O . ARG B 1 37 ? -19.769 -11.240 -27.432 1.00 21.29 394 ARG B O 1
ATOM 1394 N N . PHE B 1 38 ? -19.600 -9.845 -25.638 1.00 22.13 395 PHE B N 1
ATOM 1395 C CA . PHE B 1 38 ? -19.736 -10.891 -24.638 1.00 22.60 395 PHE B CA 1
ATOM 1396 C C . PHE B 1 38 ? -20.152 -10.341 -23.301 1.00 23.38 395 PHE B C 1
ATOM 1397 O O . PHE B 1 38 ? -20.090 -9.106 -23.024 1.00 21.53 395 PHE B O 1
ATOM 1405 N N . SER B 1 39 ? -20.549 -11.279 -22.460 1.00 24.04 396 SER B N 1
ATOM 1406 C CA . SER B 1 39 ? -20.668 -11.063 -21.046 1.00 25.65 396 SER B CA 1
ATOM 1407 C C . SER B 1 39 ? -20.459 -12.387 -20.350 1.00 27.18 396 SER B C 1
ATOM 1408 O O . SER B 1 39 ? -20.361 -13.455 -21.009 1.00 26.32 396 SER B O 1
ATOM 1411 N N . VAL B 1 40 ? -20.349 -12.278 -19.020 1.00 27.14 397 VAL B N 1
ATOM 1412 C CA . VAL B 1 40 ? -20.016 -13.389 -18.160 1.00 28.46 397 VAL B CA 1
ATOM 1413 C C . VAL B 1 40 ? -20.877 -13.267 -16.928 1.00 28.98 397 VAL B C 1
ATOM 1414 O O . VAL B 1 40 ? -21.222 -12.141 -16.518 1.00 28.95 397 VAL B O 1
ATOM 1418 N N . ASN B 1 41 ? -21.278 -14.412 -16.376 1.00 29.22 398 ASN B N 1
ATOM 1419 C CA . ASN B 1 41 ? -22.186 -14.430 -15.242 1.00 29.54 398 ASN B CA 1
ATOM 1420 C C . ASN B 1 41 ? -21.448 -14.225 -13.908 1.00 29.51 398 ASN B C 1
ATOM 1421 O O . ASN B 1 41 ? -22.100 -14.107 -12.890 1.00 28.05 398 ASN B O 1
ATOM 1426 N N . LYS B 1 42 ? -20.108 -14.158 -13.924 1.00 29.58 399 LYS B N 1
ATOM 1427 C CA . LYS B 1 42 ? -19.343 -13.882 -12.705 1.00 30.51 399 LYS B CA 1
ATOM 1428 C C . LYS B 1 42 ? -18.252 -12.876 -12.998 1.00 31.09 399 LYS B C 1
ATOM 1429 O O . LYS B 1 42 ? -17.781 -12.806 -14.129 1.00 31.11 399 LYS B O 1
ATOM 1431 N N . ARG B 1 43 ? -17.889 -12.095 -11.979 1.00 31.83 400 ARG B N 1
ATOM 1432 C CA . ARG B 1 43 ? -16.773 -11.139 -12.012 1.00 33.03 400 ARG B CA 1
ATOM 1433 C C . ARG B 1 43 ? -15.450 -11.821 -12.410 1.00 32.70 400 ARG B C 1
ATOM 1434 O O . ARG B 1 43 ? -15.006 -12.772 -11.715 1.00 32.80 400 ARG B O 1
ATOM 1442 N N . ILE B 1 44 ? -14.861 -11.374 -13.535 1.00 30.09 401 ILE B N 1
ATOM 1443 C CA . ILE B 1 44 ? -13.517 -11.797 -13.950 1.00 28.83 401 ILE B CA 1
ATOM 1444 C C . ILE B 1 44 ? -12.623 -10.610 -14.276 1.00 28.58 401 ILE B C 1
ATOM 1445 O O . ILE B 1 44 ? -13.078 -9.476 -14.368 1.00 28.69 401 ILE B O 1
ATOM 1450 N N . PHE B 1 45 ? -11.345 -10.910 -14.456 1.00 28.06 402 PHE B N 1
ATOM 1451 C CA . PHE B 1 45 ? -10.370 -9.974 -14.896 1.00 28.00 402 PHE B CA 1
ATOM 1452 C C . PHE B 1 45 ? -9.859 -10.475 -16.219 1.00 27.81 402 PHE B C 1
ATOM 1453 O O . PHE B 1 45 ? -9.245 -11.595 -16.274 1.00 27.39 402 PHE B O 1
ATOM 1461 N N . VAL B 1 46 ? -10.115 -9.703 -17.293 1.00 25.25 403 VAL B N 1
ATOM 1462 C CA . VAL B 1 46 ? -9.648 -10.147 -18.613 1.00 23.42 403 VAL B CA 1
ATOM 1463 C C . VAL B 1 46 ? -8.202 -9.678 -18.803 1.00 22.27 403 VAL B C 1
ATOM 1464 O O . VAL B 1 46 ? -7.851 -8.525 -18.514 1.00 22.83 403 VAL B O 1
ATOM 1468 N N . VAL B 1 47 ? -7.361 -10.573 -19.282 1.00 20.36 404 VAL B N 1
ATOM 1469 C CA . VAL B 1 47 ? -5.941 -10.314 -19.404 1.00 21.10 404 VAL B CA 1
ATOM 1470 C C . VAL B 1 47 ? -5.442 -10.265 -20.858 1.00 20.71 404 VAL B C 1
ATOM 1471 O O . VAL B 1 47 ? -4.345 -9.767 -21.149 1.00 20.59 404 VAL B O 1
ATOM 1475 N N . GLY B 1 48 ? -6.266 -10.760 -21.769 1.00 20.54 405 GLY B N 1
ATOM 1476 C CA . GLY B 1 48 ? -5.946 -10.778 -23.161 1.00 21.04 405 GLY B CA 1
ATOM 1477 C C . GLY B 1 48 ? -6.885 -11.690 -23.949 1.00 21.80 405 GLY B C 1
ATOM 1478 O O . GLY B 1 48 ? -7.898 -12.200 -23.421 1.00 20.73 405 GLY B O 1
ATOM 1479 N N . PHE B 1 49 ? -6.561 -11.855 -25.229 1.00 22.69 406 PHE B N 1
ATOM 1480 C CA . PHE B 1 49 ? -7.351 -12.683 -26.113 1.00 23.80 406 PHE B CA 1
ATOM 1481 C C . PHE B 1 49 ? -6.453 -13.667 -26.797 1.00 24.09 406 PHE B C 1
ATOM 1482 O O . PHE B 1 49 ? -5.266 -13.420 -27.001 1.00 24.34 406 PHE B O 1
ATOM 1490 N N . GLY B 1 50 ? -7.037 -14.786 -27.191 1.00 24.82 407 GLY B N 1
ATOM 1491 C CA . GLY B 1 50 ? -6.346 -15.715 -28.089 1.00 25.00 407 GLY B CA 1
ATOM 1492 C C . GLY B 1 50 ? -6.841 -15.454 -29.508 1.00 24.13 407 GLY B C 1
ATOM 1493 O O . GLY B 1 50 ? -8.017 -15.289 -29.732 1.00 24.15 407 GLY B O 1
ATOM 1494 N N . LEU B 1 51 ? -5.923 -15.394 -30.448 1.00 24.08 408 LEU B N 1
ATOM 1495 C CA . LEU B 1 51 ? -6.231 -15.110 -31.825 1.00 24.20 408 LEU B CA 1
ATOM 1496 C C . LEU B 1 51 ? -5.609 -16.185 -32.756 1.00 24.92 408 LEU B C 1
ATOM 1497 O O . LEU B 1 51 ? -4.541 -16.757 -32.467 1.00 24.52 408 LEU B O 1
ATOM 1502 N N . TYR B 1 52 ? -6.277 -16.413 -33.887 1.00 24.74 409 TYR B N 1
ATOM 1503 C CA . TYR B 1 52 ? -5.795 -17.296 -34.914 1.00 25.20 409 TYR B CA 1
ATOM 1504 C C . TYR B 1 52 ? -4.708 -16.595 -35.682 1.00 26.77 409 TYR B C 1
ATOM 1505 O O . TYR B 1 52 ? -4.761 -15.366 -35.882 1.00 26.47 409 TYR B O 1
ATOM 1514 N N . GLY B 1 53 ? -3.718 -17.384 -36.109 1.00 28.29 410 GLY B N 1
ATOM 1515 C CA . GLY B 1 53 ? -2.599 -16.897 -36.863 1.00 28.72 410 GLY B CA 1
ATOM 1516 C C . GLY B 1 53 ? -2.546 -17.470 -38.276 1.00 30.89 410 GLY B C 1
ATOM 1517 O O . GLY B 1 53 ? -3.514 -18.036 -38.804 1.00 29.17 410 GLY B O 1
ATOM 1518 N N . SER B 1 54 ? -1.366 -17.340 -38.860 1.00 32.86 411 SER B N 1
ATOM 1519 C CA . SER B 1 54 ? -1.136 -17.478 -40.305 1.00 35.94 411 SER B CA 1
ATOM 1520 C C . SER B 1 54 ? -1.439 -18.869 -40.890 1.00 36.88 411 SER B C 1
ATOM 1521 O O . SER B 1 54 ? -1.312 -19.858 -40.201 1.00 37.14 411 SER B O 1
ATOM 1524 N N . ILE B 1 55 ? -1.807 -18.952 -42.163 1.00 39.56 412 ILE B N 1
ATOM 1525 C CA . ILE B 1 55 ? -2.018 -20.272 -42.809 1.00 41.87 412 ILE B CA 1
ATOM 1526 C C . ILE B 1 55 ? -0.732 -20.955 -43.345 1.00 44.31 412 ILE B C 1
ATOM 1527 O O . ILE B 1 55 ? -0.637 -22.193 -43.344 1.00 44.12 412 ILE B O 1
ATOM 1532 N N . HIS B 1 56 ? 0.265 -20.172 -43.748 1.00 46.98 413 HIS B N 1
ATOM 1533 C CA . HIS B 1 56 ? 1.506 -20.766 -44.271 1.00 49.32 413 HIS B CA 1
ATOM 1534 C C . HIS B 1 56 ? 2.653 -20.598 -43.285 1.00 50.35 413 HIS B C 1
ATOM 1535 O O . HIS B 1 56 ? 3.303 -21.592 -42.900 1.00 50.94 413 HIS B O 1
ATOM 1542 N N . GLY B 1 57 ? 2.890 -19.348 -42.880 1.00 51.33 414 GLY B N 1
ATOM 1543 C CA . GLY B 1 57 ? 3.865 -19.035 -41.838 1.00 51.66 414 GLY B CA 1
ATOM 1544 C C . GLY B 1 57 ? 5.278 -19.510 -42.156 1.00 52.31 414 GLY B C 1
ATOM 1545 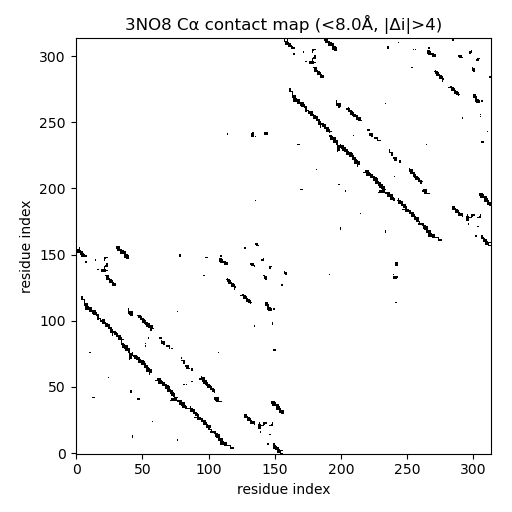O O . GLY B 1 57 ? 5.578 -19.898 -43.300 1.00 53.12 414 GLY B O 1
ATOM 1546 N N . PRO B 1 58 ? 6.197 -19.384 -41.184 1.00 52.08 415 PRO B N 1
ATOM 1547 C CA . PRO B 1 58 ? 6.068 -18.500 -40.032 1.00 51.44 415 PRO B CA 1
ATOM 1548 C C . PRO B 1 58 ? 6.051 -17.040 -40.474 1.00 49.93 415 PRO B C 1
ATOM 1549 O O . PRO B 1 58 ? 6.676 -16.684 -41.491 1.00 49.92 415 PRO B O 1
ATOM 1553 N N . THR B 1 59 ? 5.354 -16.213 -39.699 1.00 47.95 416 THR B N 1
ATOM 1554 C CA . THR B 1 59 ? 5.289 -14.782 -39.943 1.00 45.98 416 THR B CA 1
ATOM 1555 C C . THR B 1 59 ? 4.824 -14.044 -38.669 1.00 44.56 416 THR B C 1
ATOM 1556 O O . THR B 1 59 ? 4.735 -14.634 -37.613 1.00 44.55 416 THR B O 1
ATOM 1560 N N . ASP B 1 60 ? 4.548 -12.756 -38.788 1.00 42.77 417 ASP B N 1
ATOM 1561 C CA . ASP B 1 60 ? 4.180 -11.920 -37.667 1.00 41.64 417 ASP B CA 1
ATOM 1562 C C . ASP B 1 60 ? 2.851 -11.218 -38.000 1.00 40.50 417 ASP B C 1
ATOM 1563 O O . ASP B 1 60 ? 2.433 -11.210 -39.139 1.00 40.56 417 ASP B O 1
ATOM 1565 N N . TYR B 1 61 ? 2.176 -10.688 -36.985 1.00 38.88 418 TYR B N 1
ATOM 1566 C CA . TYR B 1 61 ? 1.061 -9.785 -37.161 1.00 37.34 418 TYR B CA 1
ATOM 1567 C C . TYR B 1 61 ? 1.309 -8.643 -36.241 1.00 37.12 418 TYR B C 1
ATOM 1568 O O . TYR B 1 61 ? 1.878 -8.826 -35.173 1.00 37.47 418 TYR B O 1
ATOM 1577 N N . GLN B 1 62 ? 0.895 -7.462 -36.664 1.00 36.24 419 GLN B N 1
ATOM 1578 C CA . GLN B 1 62 ? 0.613 -6.393 -35.761 1.00 35.95 419 GLN B CA 1
ATOM 1579 C C . GLN B 1 62 ? -0.876 -6.581 -35.445 1.00 34.86 419 GLN B C 1
ATOM 1580 O O . GLN B 1 62 ? -1.663 -7.029 -36.301 1.00 33.04 419 GLN B O 1
ATOM 1586 N N . VAL B 1 63 ? -1.246 -6.275 -34.205 1.00 33.04 420 VAL B N 1
ATOM 1587 C CA . VAL B 1 63 ? -2.630 -6.356 -33.783 1.00 31.93 420 VAL B CA 1
ATOM 1588 C C . VAL B 1 63 ? -2.887 -5.303 -32.699 1.00 31.15 420 VAL B C 1
ATOM 1589 O O . VAL B 1 63 ? -2.066 -5.081 -31.820 1.00 30.46 420 VAL B O 1
ATOM 1593 N N . ASN B 1 64 ? -4.006 -4.608 -32.827 1.00 30.28 421 ASN B N 1
ATOM 1594 C CA . ASN B 1 64 ? -4.463 -3.660 -31.836 0.50 29.75 421 ASN B CA 1
ATOM 1595 C C . ASN B 1 64 ? -5.683 -4.289 -31.236 1.00 27.94 421 ASN B C 1
ATOM 1596 O O . ASN B 1 64 ? -6.653 -4.566 -31.960 1.00 27.40 421 ASN B O 1
ATOM 1601 N N . ILE B 1 65 ? -5.675 -4.441 -29.911 1.00 26.52 422 ILE B N 1
ATOM 1602 C CA . ILE B 1 65 ? -6.770 -5.078 -29.141 1.00 25.11 422 ILE B CA 1
ATOM 1603 C C . ILE B 1 65 ? -7.376 -4.126 -28.159 1.00 24.73 422 ILE B C 1
ATOM 1604 O O . ILE B 1 65 ? -6.675 -3.270 -27.588 1.00 25.11 422 ILE B O 1
ATOM 1609 N N . GLN B 1 66 ? -8.689 -4.232 -28.002 1.00 24.50 423 GLN B N 1
ATOM 1610 C CA . GLN B 1 66 ? -9.434 -3.395 -27.104 1.00 24.78 423 GLN B CA 1
ATOM 1611 C C . GLN B 1 66 ? -10.454 -4.230 -26.415 1.00 24.57 423 GLN B C 1
ATOM 1612 O O . GLN B 1 66 ? -10.964 -5.202 -26.964 1.00 23.10 423 GLN B O 1
ATOM 1618 N N . ILE B 1 67 ? -10.758 -3.814 -25.188 1.00 24.70 424 ILE B N 1
ATOM 1619 C CA . ILE B 1 67 ? -12.010 -4.153 -24.608 1.00 25.18 424 ILE B CA 1
ATOM 1620 C C . ILE B 1 67 ? -12.778 -2.881 -24.264 1.00 25.50 424 ILE B C 1
ATOM 1621 O O . ILE B 1 67 ? -12.234 -1.932 -23.695 1.00 25.45 424 ILE B O 1
ATOM 1626 N N . ILE B 1 68 ? -14.064 -2.902 -24.614 1.00 26.08 425 ILE B N 1
ATOM 1627 C CA . ILE B 1 68 ? -14.896 -1.727 -24.552 1.00 26.14 425 ILE B CA 1
ATOM 1628 C C . ILE B 1 68 ? -16.170 -1.985 -23.803 1.00 26.60 425 ILE B C 1
ATOM 1629 O O . ILE B 1 68 ? -16.788 -3.058 -23.959 1.00 28.17 425 ILE B O 1
ATOM 1634 N N . HIS B 1 69 ? -16.586 -1.005 -22.995 1.00 26.35 426 HIS B N 1
ATOM 1635 C CA . HIS B 1 69 ? -17.929 -1.025 -22.380 1.00 27.39 426 HIS B CA 1
ATOM 1636 C C . HIS B 1 69 ? -18.990 -0.757 -23.479 1.00 27.24 426 HIS B C 1
ATOM 1637 O O . HIS B 1 69 ? -19.025 0.299 -24.078 1.00 26.21 426 HIS B O 1
ATOM 1644 N N . THR B 1 70 ? -19.843 -1.734 -23.750 1.00 26.86 427 THR B N 1
ATOM 1645 C CA . THR B 1 70 ? -20.691 -1.667 -24.904 1.00 28.10 427 THR B CA 1
ATOM 1646 C C . THR B 1 70 ? -21.686 -0.494 -24.943 1.00 28.83 427 THR B C 1
ATOM 1647 O O . THR B 1 70 ? -21.784 0.150 -25.957 1.00 28.41 427 THR B O 1
ATOM 1651 N N . ASP B 1 71 ? -22.405 -0.217 -23.859 1.00 30.37 428 ASP B N 1
ATOM 1652 C CA . ASP B 1 71 ? -23.491 0.781 -23.907 1.00 31.33 428 ASP B CA 1
ATOM 1653 C C . ASP B 1 71 ? -22.957 2.193 -24.147 1.00 30.60 428 ASP B C 1
ATOM 1654 O O . ASP B 1 71 ? -23.624 2.995 -24.759 1.00 29.35 428 ASP B O 1
ATOM 1659 N N . SER B 1 72 ? -21.739 2.442 -23.672 1.00 29.88 429 SER B N 1
ATOM 1660 C CA . SER B 1 72 ? -21.142 3.759 -23.615 1.00 29.19 429 SER B CA 1
ATOM 1661 C C . SER B 1 72 ? -20.055 3.948 -24.676 1.00 28.40 429 SER B C 1
ATOM 1662 O O . SER B 1 72 ? -19.721 5.091 -25.023 1.00 27.95 429 SER B O 1
ATOM 1665 N N . ASN B 1 73 ? -19.488 2.847 -25.176 1.00 26.43 430 ASN B N 1
ATOM 1666 C CA . ASN B 1 73 ? -18.388 2.918 -26.139 1.00 25.54 430 ASN B CA 1
ATOM 1667 C C . ASN B 1 73 ? -17.102 3.522 -25.572 1.00 24.79 430 ASN B C 1
ATOM 1668 O O . ASN B 1 73 ? -16.253 4.095 -26.277 1.00 25.26 430 ASN B O 1
ATOM 1673 N N . THR B 1 74 ? -16.932 3.313 -24.283 1.00 24.43 431 THR B N 1
ATOM 1674 C CA . THR B 1 74 ? -15.720 3.696 -23.576 1.00 23.27 431 THR B CA 1
ATOM 1675 C C . THR B 1 74 ? -14.747 2.554 -23.550 1.00 22.33 431 THR B C 1
ATOM 1676 O O . THR B 1 74 ? -15.092 1.450 -23.106 1.00 22.62 431 THR B O 1
ATOM 1680 N N . VAL B 1 75 ? -13.520 2.849 -23.962 1.00 21.64 432 VAL B N 1
ATOM 1681 C CA . VAL B 1 75 ? -12.394 1.939 -23.876 1.00 21.75 432 VAL B CA 1
ATOM 1682 C C . VAL B 1 75 ? -11.932 1.633 -22.423 1.00 22.17 432 VAL B C 1
ATOM 1683 O O . VAL B 1 75 ? -11.656 2.519 -21.634 1.00 22.33 432 VAL B O 1
ATOM 1687 N N . LEU B 1 76 ? -11.871 0.345 -22.106 1.00 22.65 433 LEU B N 1
ATOM 1688 C CA . LEU B 1 76 ? -11.577 -0.150 -20.769 1.00 23.66 433 LEU B CA 1
ATOM 1689 C C . LEU B 1 76 ? -10.141 -0.578 -20.751 1.00 23.71 433 LEU B C 1
ATOM 1690 O O . LEU B 1 76 ? -9.440 -0.362 -19.767 1.00 25.54 433 LEU B O 1
ATOM 1695 N N . GLY B 1 77 ? -9.692 -1.187 -21.833 1.00 23.95 434 GLY B N 1
ATOM 1696 C CA . GLY B 1 77 ? -8.284 -1.467 -22.006 1.00 23.72 434 GLY B CA 1
ATOM 1697 C C . GLY B 1 77 ? -7.972 -1.578 -23.475 1.00 23.81 434 GLY B C 1
ATOM 1698 O O . GLY B 1 77 ? -8.813 -1.951 -24.255 1.00 23.84 434 GLY B O 1
ATOM 1699 N N . GLN B 1 78 ? -6.757 -1.237 -23.833 1.00 24.67 435 GLN B N 1
ATOM 1700 C CA . GLN B 1 78 ? -6.303 -1.277 -25.212 1.00 26.06 435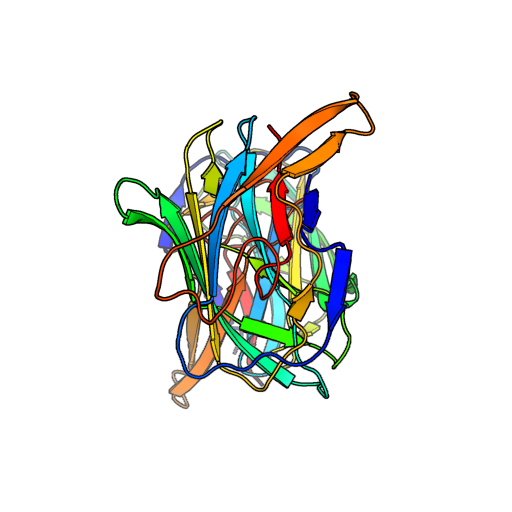 GLN B CA 1
ATOM 1701 C C . GLN B 1 78 ? -4.803 -1.472 -25.236 1.00 26.15 435 GLN B C 1
ATOM 1702 O O . GLN B 1 78 ? -4.099 -1.090 -24.298 1.00 25.56 435 GLN B O 1
ATOM 1708 N N . ASN B 1 79 ? -4.325 -2.030 -26.330 1.00 27.02 436 ASN B N 1
ATOM 1709 C CA . ASN B 1 79 ? -2.922 -2.263 -26.489 1.00 28.97 436 ASN B CA 1
ATOM 1710 C C . ASN B 1 79 ? -2.651 -2.505 -27.945 1.00 30.46 436 ASN B C 1
ATOM 1711 O O . ASN B 1 79 ? -3.329 -3.310 -28.585 1.00 29.82 436 ASN B O 1
ATOM 1716 N N . ASP B 1 80 ? -1.674 -1.772 -28.444 1.00 33.22 437 ASP B N 1
ATOM 1717 C CA . ASP B 1 80 ? -1.265 -1.801 -29.825 1.00 35.83 437 ASP B CA 1
ATOM 1718 C C . ASP B 1 80 ? -0.100 -2.742 -29.815 1.00 36.24 437 ASP B C 1
ATOM 1719 O O . ASP B 1 80 ? 1.005 -2.325 -29.455 1.00 37.44 437 ASP B O 1
ATOM 1724 N N . THR B 1 81 ? -0.320 -4.008 -30.192 1.00 37.07 438 THR B N 1
ATOM 1725 C CA . THR B 1 81 ? 0.687 -5.088 -30.003 1.00 36.24 438 THR B CA 1
ATOM 1726 C C . THR B 1 81 ? 1.001 -5.963 -31.264 1.00 36.74 438 THR B C 1
ATOM 1727 O O . THR B 1 81 ? 1.025 -5.487 -32.425 1.00 36.10 438 THR B O 1
ATOM 1731 N N . GLY B 1 82 ? 1.267 -7.246 -31.040 1.00 36.74 439 GLY B N 1
ATOM 1732 C CA . GLY B 1 82 ? 1.707 -8.090 -32.133 1.00 36.96 439 GLY B CA 1
ATOM 1733 C C . GLY B 1 82 ? 1.907 -9.497 -31.660 1.00 37.20 439 GLY B C 1
ATOM 1734 O O . GLY B 1 82 ? 1.854 -9.773 -30.450 1.00 37.60 439 GLY B O 1
ATOM 1735 N N . PHE B 1 83 ? 2.112 -10.406 -32.605 1.00 37.56 440 PHE B N 1
ATOM 1736 C CA . PHE B 1 83 ? 2.396 -11.795 -32.256 1.00 37.75 440 PHE B CA 1
ATOM 1737 C C . PHE B 1 83 ? 3.007 -12.546 -33.449 1.00 39.01 440 PHE B C 1
ATOM 1738 O O . PHE B 1 83 ? 2.830 -12.162 -34.603 1.00 38.28 440 PHE B O 1
ATOM 1746 N N . SER B 1 84 ? 3.733 -13.610 -33.134 1.00 40.29 441 SER B N 1
ATOM 1747 C CA . SER B 1 84 ? 4.332 -14.466 -34.131 1.00 41.94 441 SER B CA 1
ATOM 1748 C C . SER B 1 84 ? 3.647 -15.824 -34.122 1.00 42.50 441 SER B C 1
ATOM 1749 O O . SER B 1 84 ? 3.008 -16.230 -33.145 1.00 42.16 441 SER B O 1
ATOM 1752 N N . CYS B 1 85 ? 3.758 -16.510 -35.248 1.00 43.42 442 CYS B N 1
ATOM 1753 C CA . CYS B 1 85 ? 3.008 -17.734 -35.454 1.00 44.21 442 CYS B CA 1
ATOM 1754 C C . CYS B 1 85 ? 3.702 -18.561 -36.515 1.00 45.05 442 CYS B C 1
ATOM 1755 O O . CYS B 1 85 ? 4.405 -18.010 -37.369 1.00 46.15 442 CYS B O 1
ATOM 1758 N N . ASP B 1 86 ? 3.425 -19.867 -36.490 1.00 45.70 443 ASP B N 1
ATOM 1759 C CA . ASP B 1 86 ? 4.226 -20.881 -37.190 1.00 45.73 443 ASP B CA 1
ATOM 1760 C C . ASP B 1 86 ? 3.565 -21.456 -38.451 1.00 45.10 443 ASP B C 1
ATOM 1761 O O . ASP B 1 86 ? 4.198 -22.222 -39.171 1.00 45.43 443 ASP B O 1
ATOM 1766 N N . GLY B 1 87 ? 2.305 -21.085 -38.704 1.00 44.18 444 GLY B N 1
ATOM 1767 C CA . GLY B 1 87 ? 1.505 -21.653 -39.772 1.00 43.11 444 GLY B CA 1
ATOM 1768 C C . GLY B 1 87 ? 0.433 -22.626 -39.307 1.00 42.51 444 GLY B C 1
ATOM 1769 O O . GLY B 1 87 ? -0.386 -23.051 -40.115 1.00 42.07 444 GLY B O 1
ATOM 1770 N N . SER B 1 88 ? 0.436 -22.976 -38.017 1.00 41.35 445 SER B N 1
ATOM 1771 C CA . SER B 1 88 ? -0.495 -23.948 -37.468 1.00 40.88 445 SER B CA 1
ATOM 1772 C C . SER B 1 88 ? -1.866 -23.337 -37.129 1.00 40.55 445 SER B C 1
ATOM 1773 O O . SER B 1 88 ? -2.037 -22.096 -37.072 1.00 39.31 445 SER B O 1
ATOM 1776 N N . ALA B 1 89 ? -2.815 -24.241 -36.856 1.00 39.57 446 ALA B N 1
ATOM 1777 C CA . ALA B 1 89 ? -4.214 -23.878 -36.579 1.00 39.09 446 ALA B CA 1
ATOM 1778 C C . ALA B 1 89 ? -4.483 -23.620 -35.098 1.00 37.68 446 ALA B C 1
ATOM 1779 O O . ALA B 1 89 ? -5.653 -23.617 -34.662 1.00 37.21 446 ALA B O 1
ATOM 1781 N N . SER B 1 90 ? -3.419 -23.359 -34.329 1.00 36.64 447 SER B N 1
ATOM 1782 C CA . SER B 1 90 ? -3.598 -23.110 -32.886 1.00 36.33 447 SER B CA 1
ATOM 1783 C C . SER B 1 90 ? -3.879 -21.621 -32.643 1.00 35.14 447 SER B C 1
ATOM 1784 O O . SER B 1 90 ? -3.892 -20.813 -33.586 1.00 33.97 447 SER B O 1
ATOM 1787 N N . THR B 1 91 ? -4.172 -21.274 -31.393 1.00 33.79 448 THR B N 1
ATOM 1788 C CA . THR B 1 91 ? -4.430 -19.896 -31.027 1.00 32.96 448 THR B CA 1
ATOM 1789 C C . THR B 1 91 ? -3.190 -19.268 -30.479 1.00 32.84 448 THR B C 1
ATOM 1790 O O . THR B 1 91 ? -2.363 -19.965 -29.880 1.00 33.68 448 THR B O 1
ATOM 1794 N N . PHE B 1 92 ? -3.078 -17.950 -30.643 1.00 31.82 449 PHE B N 1
ATOM 1795 C CA . PHE B 1 92 ? -1.922 -17.189 -30.181 1.00 32.15 449 PHE B CA 1
ATOM 1796 C C . PHE B 1 92 ? -2.386 -16.028 -29.292 1.00 30.76 449 PHE B C 1
ATOM 1797 O O . PHE B 1 92 ? -3.297 -15.296 -29.667 1.00 29.57 449 PHE B O 1
ATOM 1805 N N . ARG B 1 93 ? -1.741 -15.898 -28.128 1.00 29.81 450 ARG B N 1
ATOM 1806 C CA . ARG B 1 93 ? -2.170 -14.978 -27.061 1.00 30.01 450 ARG B CA 1
ATOM 1807 C C . ARG B 1 93 ? -1.568 -13.611 -27.283 1.00 29.34 450 ARG B C 1
ATOM 1808 O O . ARG B 1 93 ? -0.418 -13.497 -27.691 1.00 30.85 450 ARG B O 1
ATOM 1810 N N . VAL B 1 94 ? -2.400 -12.589 -27.107 1.00 28.29 451 VAL B N 1
ATOM 1811 C CA . VAL B 1 94 ? -2.005 -11.201 -27.108 0.50 26.81 451 VAL B CA 1
ATOM 1812 C C . VAL B 1 94 ? -2.641 -10.645 -25.872 1.00 25.80 451 VAL B C 1
ATOM 1813 O O . VAL B 1 94 ? -3.827 -10.899 -25.573 1.00 25.21 451 VAL B O 1
ATOM 1817 N N . MET B 1 95 ? -1.848 -9.917 -25.090 1.00 25.47 452 MET B N 1
ATOM 1818 C CA . MET B 1 95 ? -2.287 -9.508 -23.763 1.00 24.86 452 MET B CA 1
ATOM 1819 C C . MET B 1 95 ? -2.490 -8.022 -23.672 1.00 24.34 452 MET B C 1
ATOM 1820 O O . MET B 1 95 ? -1.860 -7.260 -24.375 1.00 24.01 452 MET B O 1
ATOM 1825 N N . PHE B 1 96 ? -3.374 -7.619 -22.761 1.00 24.23 453 PHE B N 1
ATOM 1826 C CA . PHE B 1 96 ? -3.473 -6.229 -22.411 1.00 24.37 453 PHE B CA 1
ATOM 1827 C C . PHE B 1 96 ? -2.276 -5.894 -21.547 1.00 25.09 453 PHE B C 1
ATOM 1828 O O . PHE B 1 96 ? -1.450 -6.800 -21.241 1.00 23.46 453 PHE B O 1
ATOM 1836 N N . LYS B 1 97 ? -2.151 -4.592 -21.243 1.00 24.78 454 LYS B N 1
ATOM 1837 C CA . LYS B 1 97 ? -1.048 -4.043 -20.468 1.00 25.40 454 LYS B CA 1
ATOM 1838 C C . LYS B 1 97 ? -1.177 -4.493 -19.037 1.00 24.99 454 LYS B C 1
ATOM 1839 O O . LYS B 1 97 ? -0.170 -4.681 -18.335 1.00 25.13 454 LYS B O 1
ATOM 1845 N N . GLU B 1 98 ? -2.413 -4.654 -18.595 1.00 24.95 455 GLU B N 1
ATOM 1846 C CA . GLU B 1 98 ? -2.699 -5.146 -17.236 1.00 25.60 455 GLU B CA 1
ATOM 1847 C C . GLU B 1 98 ? -4.132 -5.703 -17.252 1.00 25.36 455 GLU B C 1
ATOM 1848 O O . GLU B 1 98 ? -4.882 -5.375 -18.176 1.00 26.38 455 GLU B O 1
ATOM 1854 N N . PRO B 1 99 ? -4.545 -6.475 -16.228 1.00 26.27 456 PRO B N 1
ATOM 1855 C CA . PRO B 1 99 ? -5.930 -7.030 -16.278 1.00 26.61 456 PRO B CA 1
ATOM 1856 C C . PRO B 1 99 ? -7.046 -6.000 -16.295 1.00 26.88 456 PRO B C 1
ATOM 1857 O O . PRO B 1 99 ? -6.889 -4.885 -15.724 1.00 26.83 456 PRO B O 1
ATOM 1861 N N . VAL B 1 100 ? -8.152 -6.354 -16.974 1.00 26.66 457 VAL B N 1
ATOM 1862 C CA . VAL B 1 100 ? -9.338 -5.482 -17.038 1.00 26.86 457 VAL B CA 1
ATOM 1863 C C . VAL B 1 100 ? -10.500 -6.122 -16.320 1.00 27.53 457 VAL B C 1
ATOM 1864 O O . VAL B 1 100 ? -10.878 -7.238 -16.643 1.00 27.22 457 VAL B O 1
ATOM 1868 N N . GLU B 1 101 ? -11.058 -5.424 -15.338 1.00 27.96 458 GLU B N 1
ATOM 1869 C CA . GLU B 1 101 ? -12.126 -5.967 -14.568 1.00 28.92 458 GLU B CA 1
ATOM 1870 C C . GLU B 1 101 ? -13.368 -6.016 -15.448 1.00 28.72 458 GLU B C 1
ATOM 1871 O O . GLU B 1 101 ? -13.686 -5.045 -16.107 1.00 27.77 458 GLU B O 1
ATOM 1877 N N . VAL B 1 102 ? -14.007 -7.181 -15.471 1.00 28.63 459 VAL B N 1
ATOM 1878 C CA . VAL B 1 102 ? -15.265 -7.430 -16.166 1.00 29.62 459 VAL B CA 1
ATOM 1879 C C . VAL B 1 102 ? -16.306 -7.876 -15.133 1.00 29.66 459 VAL B C 1
ATOM 1880 O O . VAL B 1 102 ? -16.090 -8.817 -14.365 1.00 30.52 459 VAL B O 1
ATOM 1884 N N . LEU B 1 103 ? -17.426 -7.174 -15.109 1.00 30.61 460 LEU B N 1
ATOM 1885 C CA . LEU B 1 103 ? -18.448 -7.342 -14.105 0.50 31.03 460 LEU B CA 1
ATOM 1886 C C . LEU B 1 103 ? -19.535 -8.235 -14.641 1.00 31.33 460 LEU B C 1
ATOM 1887 O O . LEU B 1 103 ? -19.745 -8.333 -15.882 1.00 31.08 460 LEU B O 1
ATOM 1892 N N . PRO B 1 104 ? -20.275 -8.877 -13.726 1.00 31.75 461 PRO B N 1
ATOM 1893 C CA . PRO B 1 104 ? -21.179 -9.879 -14.244 1.00 31.62 461 PRO B CA 1
ATOM 1894 C C . PRO B 1 104 ? -22.357 -9.269 -14.994 1.00 31.60 461 PRO B C 1
ATOM 1895 O O . PRO B 1 104 ? -22.902 -8.249 -14.585 1.00 30.72 461 PRO B O 1
ATOM 1899 N N . ASN B 1 105 ? -22.707 -9.891 -16.114 1.00 31.91 462 ASN B N 1
ATOM 1900 C CA . ASN B 1 105 ? -23.899 -9.532 -16.872 1.00 33.14 462 ASN B CA 1
ATOM 1901 C C . ASN B 1 105 ? -23.907 -8.081 -17.381 1.00 33.60 462 ASN B C 1
ATOM 1902 O O . ASN B 1 105 ? -25.003 -7.540 -17.636 1.00 34.26 462 ASN B O 1
ATOM 1907 N N . VAL B 1 106 ? -22.718 -7.450 -17.453 1.00 32.26 463 VAL B N 1
ATOM 1908 C CA . VAL B 1 106 ? -22.518 -6.230 -18.243 1.00 31.38 463 VAL B CA 1
ATOM 1909 C C . VAL B 1 106 ? -22.048 -6.645 -19.648 1.00 30.60 463 VAL B C 1
ATOM 1910 O O . VAL B 1 106 ? -21.231 -7.584 -19.813 1.00 30.14 463 VAL B O 1
ATOM 1914 N N . ASN B 1 107 ? -22.544 -5.946 -20.658 1.00 28.85 464 ASN B N 1
ATOM 1915 C CA . ASN B 1 107 ? -22.126 -6.219 -22.018 1.00 28.18 464 ASN B CA 1
ATOM 1916 C C . ASN B 1 107 ? -20.823 -5.526 -22.355 1.00 25.94 464 ASN B C 1
ATOM 1917 O O . ASN B 1 107 ? -20.687 -4.299 -22.148 1.00 26.53 464 ASN B O 1
ATOM 1922 N N . TYR B 1 108 ? -19.847 -6.301 -22.818 1.00 23.35 465 TYR B N 1
ATOM 1923 C CA . TYR B 1 108 ? -18.585 -5.781 -23.336 1.00 23.46 465 TYR B CA 1
ATOM 1924 C C . TYR B 1 108 ? -18.397 -6.103 -24.793 1.00 23.71 465 TYR B C 1
ATOM 1925 O O . TYR B 1 108 ? -19.064 -6.983 -25.351 1.00 25.19 465 TYR B O 1
ATOM 1934 N N . THR B 1 109 ? -17.515 -5.339 -25.423 1.00 23.23 466 THR B N 1
ATOM 1935 C CA . THR B 1 109 ? -17.137 -5.576 -26.816 1.00 22.56 466 THR B CA 1
ATOM 1936 C C . THR B 1 109 ? -15.652 -5.834 -26.854 1.00 21.70 466 THR B C 1
ATOM 1937 O O . THR B 1 109 ? -14.892 -5.028 -26.331 1.00 21.46 466 THR B O 1
ATOM 1941 N N . ALA B 1 110 ? -15.279 -7.000 -27.400 1.00 20.88 467 ALA B N 1
ATOM 1942 C CA . ALA B 1 110 ? -13.899 -7.380 -27.696 1.00 20.23 467 ALA B CA 1
ATOM 1943 C C . ALA B 1 110 ? -13.549 -7.009 -29.146 1.00 21.05 467 ALA B C 1
ATOM 1944 O O . ALA B 1 110 ? -14.310 -7.372 -30.080 1.00 18.90 467 ALA B O 1
ATOM 1946 N N . CYS B 1 111 ? -12.407 -6.329 -29.318 1.00 20.90 468 CYS B N 1
ATOM 1947 C CA . CYS B 1 111 ? -11.943 -5.855 -30.613 1.00 22.90 468 CYS B CA 1
ATOM 1948 C C . CYS B 1 111 ? -10.502 -6.245 -30.859 1.00 22.45 468 CYS B C 1
ATOM 1949 O O . CYS B 1 111 ? -9.649 -6.118 -29.963 1.00 23.13 468 CYS B O 1
ATOM 1952 N N . ALA B 1 112 ? -10.251 -6.752 -32.053 1.00 22.41 469 ALA B N 1
ATOM 1953 C CA . ALA B 1 112 ? -8.883 -6.979 -32.534 1.00 23.10 469 ALA B CA 1
ATOM 1954 C C . ALA B 1 112 ? -8.802 -6.612 -33.984 1.00 23.84 469 ALA B C 1
ATOM 1955 O O . ALA B 1 112 ? -9.560 -7.169 -34.851 1.00 24.06 469 ALA B O 1
ATOM 1957 N N . THR B 1 113 ? -7.888 -5.687 -34.256 1.00 25.65 470 THR B N 1
ATOM 1958 C CA . THR B 1 113 ? -7.586 -5.201 -35.613 1.00 25.99 470 THR B CA 1
ATOM 1959 C C . THR B 1 113 ? -6.217 -5.735 -36.048 1.00 27.43 470 THR B C 1
ATOM 1960 O O . THR B 1 113 ? -5.179 -5.241 -35.608 1.00 28.33 470 THR B O 1
ATOM 1964 N N . LEU B 1 114 ? -6.206 -6.732 -36.928 1.00 27.50 471 LEU B N 1
ATOM 1965 C CA . LEU B 1 114 ? -4.953 -7.333 -37.368 1.00 27.98 471 LEU B CA 1
ATOM 1966 C C . LEU B 1 114 ? -4.475 -6.791 -38.698 1.00 28.73 471 LEU B C 1
ATOM 1967 O O . LEU B 1 114 ? -5.286 -6.423 -39.559 1.00 27.44 471 LEU B O 1
ATOM 1972 N N . LYS B 1 115 ? -3.150 -6.804 -38.855 1.00 30.53 472 LYS B N 1
ATOM 1973 C CA . LYS B 1 115 ? -2.480 -6.409 -40.086 1.00 32.20 472 LYS B CA 1
ATOM 1974 C C . LYS B 1 115 ? -1.409 -7.462 -40.327 1.00 32.67 472 LYS B C 1
ATOM 1975 O O . LYS B 1 115 ? -0.497 -7.642 -39.504 1.00 33.05 472 LYS B O 1
ATOM 1981 N N . GLY B 1 116 ? -1.546 -8.166 -41.454 1.00 32.76 473 GLY B N 1
ATOM 1982 C CA . GLY B 1 116 ? -0.778 -9.377 -41.759 1.00 32.55 473 GLY B CA 1
ATOM 1983 C C . GLY B 1 116 ? -1.445 -10.220 -42.838 1.00 32.46 473 GLY B C 1
ATOM 1984 O O . GLY B 1 116 ? -2.486 -9.841 -43.412 1.00 32.38 473 GLY B O 1
ATOM 1985 N N . PRO B 1 117 ? -0.864 -11.376 -43.140 1.00 32.50 474 PRO B N 1
ATOM 1986 C CA . PRO B 1 117 ? -1.398 -12.189 -44.233 1.00 32.60 474 PRO B CA 1
ATOM 1987 C C . PRO B 1 117 ? -2.620 -12.964 -43.730 1.00 31.97 474 PRO B C 1
ATOM 1988 O O . PRO B 1 117 ? -3.016 -12.802 -42.572 1.00 32.72 474 PRO B O 1
ATOM 1992 N N . ASP B 1 118 ? -3.233 -13.773 -44.582 1.00 31.24 475 ASP B N 1
ATOM 1993 C CA . ASP B 1 118 ? -4.500 -14.415 -44.237 1.00 30.29 475 ASP B CA 1
ATOM 1994 C C . ASP B 1 118 ? -4.263 -15.421 -43.154 1.00 29.29 475 ASP B C 1
ATOM 1995 O O . ASP B 1 118 ? -3.186 -15.966 -43.041 1.00 28.14 475 ASP B O 1
ATOM 2000 N N . SER B 1 119 ? -5.314 -15.703 -42.395 1.00 27.52 476 SER B N 1
ATOM 2001 C CA . SER B 1 119 ? -5.186 -16.562 -41.280 1.00 26.11 476 SER B CA 1
ATOM 2002 C C . SER B 1 119 ? -6.201 -17.698 -41.279 1.00 25.85 476 SER B C 1
ATOM 2003 O O . SER B 1 119 ? -7.109 -17.774 -42.095 1.00 25.25 476 SER B O 1
ATOM 2006 N N . HIS B 1 120 ? -6.034 -18.546 -40.283 1.00 25.25 477 HIS B N 1
ATOM 2007 C CA . HIS B 1 120 ? -7.049 -19.491 -39.878 1.00 25.22 477 HIS B CA 1
ATOM 2008 C C . HIS B 1 120 ? -8.205 -18.679 -39.266 1.00 23.97 477 HIS B C 1
ATOM 2009 O O . HIS B 1 120 ? -8.079 -17.490 -38.991 1.00 23.50 477 HIS B O 1
ATOM 2016 N N . TYR B 1 121 ? -9.349 -19.317 -39.119 1.00 23.15 478 TYR B N 1
ATOM 2017 C CA . TYR B 1 121 ? -10.485 -18.705 -38.496 1.00 21.83 478 TYR B CA 1
ATOM 2018 C C . TYR B 1 121 ? -11.333 -19.789 -37.850 1.00 21.87 478 TYR B C 1
ATOM 2019 O O . TYR B 1 121 ? -11.186 -20.963 -38.162 1.00 22.48 478 TYR B O 1
ATOM 2028 N N . GLY B 1 122 ? -12.201 -19.405 -36.935 1.00 21.72 479 GLY B N 1
ATOM 2029 C CA . GLY B 1 122 ? -13.032 -20.359 -36.219 1.00 22.04 479 GLY B CA 1
ATOM 2030 C C . GLY B 1 122 ? -14.395 -20.569 -36.854 1.00 22.20 479 GLY B C 1
ATOM 2031 O O . GLY B 1 122 ? -14.951 -19.650 -37.466 1.00 20.05 479 GLY B O 1
ATOM 2032 N N . THR B 1 123 ? -14.912 -21.790 -36.715 1.00 21.79 480 THR B N 1
ATOM 2033 C CA . THR B 1 123 ? -16.225 -22.124 -37.202 1.00 22.74 480 THR B CA 1
ATOM 2034 C C . THR B 1 123 ? -16.961 -22.827 -36.088 1.00 21.94 480 THR B C 1
ATOM 2035 O O . THR B 1 123 ? -16.344 -23.272 -35.126 1.00 21.84 480 THR B O 1
ATOM 2039 N N . LYS B 1 124 ? -18.277 -22.927 -36.226 1.00 22.81 481 LYS B N 1
ATOM 2040 C CA . LYS B 1 124 ? -19.116 -23.655 -35.267 1.00 23.40 481 LYS B CA 1
ATOM 2041 C C . LYS B 1 124 ? -19.019 -23.051 -33.881 1.00 24.19 481 LYS B C 1
ATOM 2042 O O . LYS B 1 124 ? -18.856 -23.742 -32.850 1.00 24.68 481 LYS B O 1
ATOM 2044 N N . GLY B 1 125 ? -19.135 -21.728 -33.859 1.00 24.10 482 GLY B N 1
ATOM 2045 C CA . GLY B 1 125 ? -19.117 -20.988 -32.641 1.00 24.31 482 GLY B CA 1
ATOM 2046 C C . GLY B 1 125 ? -20.358 -21.140 -31.824 1.00 24.66 482 GLY B C 1
ATOM 2047 O O . GLY B 1 125 ? -21.467 -21.362 -32.329 1.00 25.11 482 GLY B O 1
ATOM 2048 N N . MET B 1 126 ? -20.163 -20.964 -30.530 1.00 25.07 483 MET B N 1
ATOM 2049 C CA . MET B 1 126 ? -21.124 -21.352 -29.534 1.00 25.02 483 MET B CA 1
ATOM 2050 C C . MET B 1 126 ?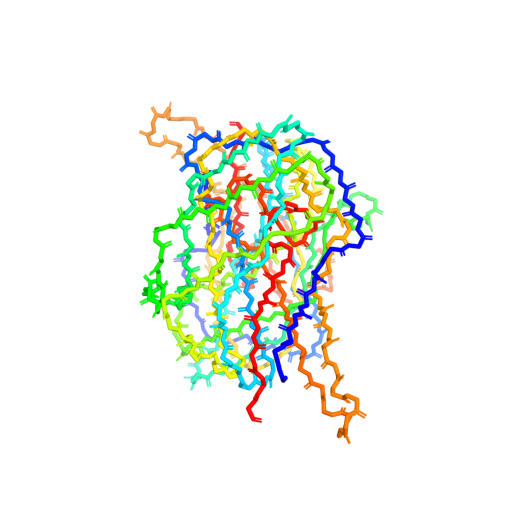 -21.610 -20.080 -28.859 1.00 25.40 483 MET B C 1
ATOM 2051 O O . MET B 1 126 ? -20.786 -19.268 -28.456 1.00 26.08 483 MET B O 1
ATOM 2056 N N . ARG B 1 127 ? -22.922 -19.923 -28.711 1.00 25.69 484 ARG B N 1
ATOM 2057 C CA . ARG B 1 127 ? -23.516 -18.792 -27.991 1.00 26.55 484 ARG B CA 1
ATOM 2058 C C . ARG B 1 127 ? -23.080 -18.720 -26.505 1.00 27.26 484 ARG B C 1
ATOM 2059 O O . ARG B 1 127 ? -22.933 -17.643 -25.952 1.00 25.96 484 ARG B O 1
ATOM 2061 N N . LYS B 1 128 ? -22.875 -19.877 -25.882 1.00 28.08 485 LYS B N 1
ATOM 2062 C CA . LYS B 1 128 ? -22.580 -19.958 -24.481 0.50 28.38 485 LYS B CA 1
ATOM 2063 C C . LYS B 1 128 ? -21.561 -21.041 -24.283 1.00 29.09 485 LYS B C 1
ATOM 2064 O O . LYS B 1 128 ? -21.600 -22.097 -24.959 1.00 29.30 485 LYS B O 1
ATOM 2066 N N . VAL B 1 129 ? -20.580 -20.744 -23.430 1.00 28.67 486 VAL B N 1
ATOM 2067 C CA . VAL B 1 129 ? -19.497 -21.641 -23.130 1.00 28.60 486 VAL B CA 1
ATOM 2068 C C . VAL B 1 129 ? -19.045 -21.425 -21.675 1.00 29.16 486 VAL B C 1
ATOM 2069 O O . VAL B 1 129 ? -18.965 -20.268 -21.176 1.00 27.27 486 VAL B O 1
ATOM 2073 N N . THR B 1 130 ? -18.747 -22.537 -20.986 1.00 28.85 487 THR B N 1
ATOM 2074 C CA . THR B 1 130 ? -18.558 -22.507 -19.526 1.00 28.96 487 THR B CA 1
ATOM 2075 C C . THR B 1 130 ? -17.172 -22.990 -19.104 1.00 27.89 487 THR B C 1
ATOM 2076 O O . THR B 1 130 ? -16.731 -24.050 -19.531 1.00 28.45 487 THR B O 1
ATOM 2080 N N . HIS B 1 131 ? -16.492 -22.191 -18.296 1.00 27.41 488 HIS B N 1
ATOM 2081 C CA . HIS B 1 131 ? -15.306 -22.645 -17.543 1.00 27.82 488 HIS B CA 1
ATOM 2082 C C . HIS B 1 131 ? -15.771 -23.196 -16.195 1.00 28.32 488 HIS B C 1
ATOM 2083 O O . HIS B 1 131 ? -16.682 -22.626 -15.568 1.00 28.48 488 HIS B O 1
ATOM 2090 N N . GLU B 1 132 ? -15.153 -24.298 -15.761 1.00 29.05 489 GLU B N 1
ATOM 2091 C CA . GLU B 1 132 ? -15.471 -24.931 -14.475 1.00 28.68 489 GLU B CA 1
ATOM 2092 C C . GLU B 1 132 ? -14.198 -25.241 -13.690 1.00 28.28 489 GLU B C 1
ATOM 2093 O O . GLU B 1 132 ? -13.308 -25.938 -14.173 1.00 28.10 489 GLU B O 1
ATOM 2099 N N . SER B 1 133 ? -14.110 -24.700 -12.485 1.00 27.92 490 SER B N 1
ATOM 2100 C CA . SER B 1 133 ? -12.978 -24.992 -11.608 1.00 28.30 490 SER B CA 1
ATOM 2101 C C . SER B 1 133 ? -12.942 -26.479 -11.227 1.00 27.64 490 SER B C 1
ATOM 2102 O O . SER B 1 133 ? -13.973 -27.025 -10.848 1.00 26.95 490 SER B O 1
ATOM 2105 N N . PRO B 1 134 ? -11.772 -27.125 -11.373 1.00 28.31 491 PRO B N 1
ATOM 2106 C CA . PRO B 1 134 ? -11.631 -28.533 -11.057 1.00 29.52 491 PRO B CA 1
ATOM 2107 C C . PRO B 1 134 ? -11.397 -28.749 -9.559 1.00 30.68 491 PRO B C 1
ATOM 2108 O O . PRO B 1 134 ? -11.384 -29.918 -9.105 1.00 30.07 491 PRO B O 1
ATOM 2112 N N . THR B 1 135 ? -11.213 -27.636 -8.824 1.00 31.14 492 THR B N 1
ATOM 2113 C CA . THR B 1 135 ? -11.091 -27.629 -7.348 1.00 31.16 492 THR B CA 1
ATOM 2114 C C . THR B 1 135 ? -12.431 -27.417 -6.678 1.00 31.00 492 THR B C 1
ATOM 2115 O O . THR B 1 135 ? -12.705 -28.043 -5.646 1.00 30.83 492 THR B O 1
ATOM 2119 N N . THR B 1 136 ? -13.284 -26.565 -7.254 1.00 30.31 493 THR B N 1
ATOM 2120 C CA . THR B 1 136 ? -14.533 -26.162 -6.565 1.00 30.89 493 THR B CA 1
ATOM 2121 C C . THR B 1 136 ? -15.780 -26.532 -7.341 1.00 29.88 493 THR B C 1
ATOM 2122 O O . THR B 1 136 ? -16.853 -26.556 -6.768 1.00 30.55 493 THR B O 1
ATOM 2126 N N . GLY B 1 137 ? -15.670 -26.788 -8.643 1.00 28.28 494 GLY B N 1
ATOM 2127 C CA . GLY B 1 137 ? -16.874 -27.000 -9.446 1.00 27.62 494 GLY B CA 1
ATOM 2128 C C . GLY B 1 137 ? -17.627 -25.712 -9.790 1.00 27.40 494 GLY B C 1
ATOM 2129 O O . GLY B 1 137 ? -18.651 -25.772 -10.441 1.00 26.77 494 GLY B O 1
ATOM 2130 N N . ALA B 1 138 ? -17.110 -24.551 -9.359 1.00 27.30 495 ALA B N 1
ATOM 2131 C CA . ALA B 1 138 ? -17.702 -23.233 -9.660 1.00 27.67 495 ALA B CA 1
ATOM 2132 C C . ALA B 1 138 ? -17.716 -22.944 -11.194 1.00 27.39 495 ALA B C 1
ATOM 2133 O O . ALA B 1 138 ? -16.716 -23.137 -11.861 1.00 27.03 495 ALA B O 1
ATOM 2135 N N . LYS B 1 139 ? -18.863 -22.546 -11.739 1.00 27.84 496 LYS B N 1
ATOM 2136 C CA . LYS B 1 139 ? -19.013 -22.342 -13.197 1.00 28.70 496 LYS B CA 1
ATOM 2137 C C . LYS B 1 139 ? -19.021 -20.817 -13.557 1.00 29.17 496 LYS B C 1
ATOM 2138 O O . LYS B 1 139 ? -19.765 -20.023 -12.947 1.00 28.96 496 LYS B O 1
ATOM 2144 N N . THR B 1 140 ? -18.156 -20.433 -14.501 1.00 29.47 497 THR B N 1
ATOM 2145 C CA . THR B 1 140 ? -18.090 -19.074 -15.067 1.00 29.28 497 THR B CA 1
ATOM 2146 C C . THR B 1 140 ? -18.561 -19.238 -16.521 1.00 28.44 497 THR B C 1
ATOM 2147 O O . THR B 1 140 ? -17.862 -19.845 -17.349 1.00 27.65 497 THR B O 1
ATOM 2151 N N . CYS B 1 141 ? -19.759 -18.736 -16.799 1.00 27.49 498 CYS B N 1
ATOM 2152 C CA . CYS B 1 141 ? -20.405 -18.862 -18.097 1.00 28.64 498 CYS B CA 1
ATOM 2153 C C . CYS B 1 141 ? -20.242 -17.583 -18.972 1.00 27.97 498 CYS B C 1
ATOM 2154 O O . CYS B 1 141 ? -20.500 -16.428 -18.544 1.00 27.64 498 CYS B O 1
ATOM 2157 N N . PHE B 1 142 ? -19.771 -17.798 -20.191 1.00 27.67 499 PHE B N 1
ATOM 2158 C CA . PHE B 1 142 ? -19.589 -16.716 -21.159 1.00 26.98 499 PHE B CA 1
ATOM 2159 C C . PHE B 1 142 ? -20.697 -16.825 -22.158 1.00 27.38 499 PHE B C 1
ATOM 2160 O O . PHE B 1 142 ? -20.979 -17.922 -22.679 1.00 26.56 499 PHE B O 1
ATOM 2168 N N . THR B 1 143 ? -21.327 -15.685 -22.421 1.00 26.80 500 THR B N 1
ATOM 2169 C CA . THR B 1 143 ? -22.283 -15.541 -23.513 1.00 27.15 500 THR B CA 1
ATOM 2170 C C . THR B 1 143 ? -21.679 -14.608 -24.556 1.00 26.37 500 THR B C 1
ATOM 2171 O O . THR B 1 143 ? -21.134 -13.541 -24.202 1.00 26.3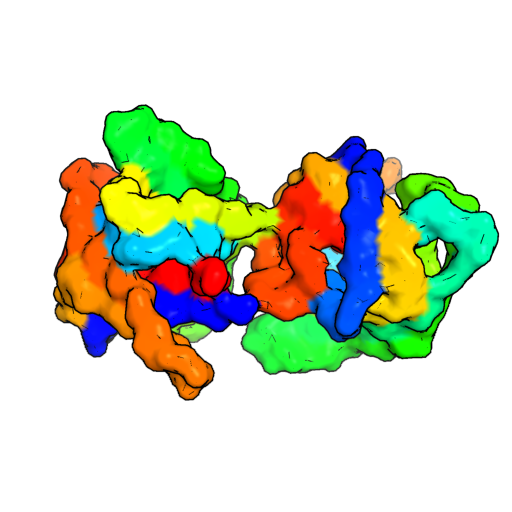3 500 THR B O 1
ATOM 2175 N N . PHE B 1 144 ? -21.719 -15.047 -25.815 1.00 25.15 501 PHE B N 1
ATOM 2176 C CA . PHE B 1 144 ? -21.236 -14.283 -26.948 1.00 25.61 501 PHE B CA 1
ATOM 2177 C C . PHE B 1 144 ? -22.374 -13.845 -27.853 1.00 26.42 501 PHE B C 1
ATOM 2178 O O . PHE B 1 144 ? -23.257 -14.640 -28.137 1.00 27.29 501 PHE B O 1
ATOM 2186 N N . CYS B 1 145 ? -22.276 -12.605 -28.355 1.00 26.50 502 CYS B N 1
ATOM 2187 C CA . CYS B 1 145 ? -23.318 -11.884 -29.081 1.00 26.89 502 CYS B CA 1
ATOM 2188 C C . CYS B 1 145 ? -22.710 -11.078 -30.235 1.00 25.97 502 CYS B C 1
ATOM 2189 O O . CYS B 1 145 ? -21.551 -10.602 -30.155 1.00 24.56 502 CYS B O 1
ATOM 2192 N N . TYR B 1 146 ? -23.488 -10.965 -31.320 1.00 25.12 503 TYR B N 1
ATOM 2193 C CA . TYR B 1 146 ? -23.040 -10.327 -32.593 1.00 24.97 503 TYR B CA 1
ATOM 2194 C C . TYR B 1 146 ? -22.692 -8.829 -32.393 1.00 24.82 503 TYR B C 1
ATOM 2195 O O . TYR B 1 146 ? -23.445 -8.117 -31.729 1.00 26.05 503 TYR B O 1
ATOM 2204 N N . ALA B 1 147 ? -21.525 -8.391 -32.845 1.00 23.24 504 ALA B N 1
ATOM 2205 C CA . ALA B 1 147 ? -21.172 -6.961 -32.841 1.00 23.02 504 ALA B CA 1
ATOM 2206 C C . ALA B 1 147 ? -21.565 -6.361 -34.217 1.00 22.17 504 ALA B C 1
ATOM 2207 O O . ALA B 1 147 ? -20.822 -6.559 -35.182 1.00 21.45 504 ALA B O 1
ATOM 2209 N N . ALA B 1 148 ? -22.719 -5.706 -34.328 1.00 22.16 505 ALA B N 1
ATOM 2210 C CA . ALA B 1 148 ? -23.234 -5.263 -35.657 1.00 23.81 505 ALA B CA 1
ATOM 2211 C C . ALA B 1 148 ? -22.321 -4.240 -36.324 1.00 24.73 505 ALA B C 1
ATOM 2212 O O . ALA B 1 148 ? -21.991 -3.220 -35.702 1.00 26.71 505 ALA B O 1
ATOM 2214 N N . GLY B 1 149 ? -21.904 -4.533 -37.564 1.00 24.06 506 GLY B N 1
ATOM 2215 C CA . GLY B 1 149 ? -21.095 -3.629 -38.376 1.00 23.74 506 GLY B CA 1
ATOM 2216 C C . GLY B 1 149 ? -19.634 -3.556 -37.919 1.00 24.02 506 GLY B C 1
ATOM 2217 O O . GLY B 1 149 ? -19.340 -3.842 -36.747 1.00 23.04 506 GLY B O 1
ATOM 2218 N N . ASN B 1 150 ? -18.746 -3.174 -38.835 1.00 21.93 507 ASN B N 1
ATOM 2219 C CA . ASN B 1 150 ? -17.336 -2.911 -38.514 1.00 23.38 507 ASN B CA 1
ATOM 2220 C C . ASN B 1 150 ? -16.707 -4.024 -37.647 1.00 23.15 507 ASN B C 1
ATOM 2221 O O . ASN B 1 150 ? -15.979 -3.713 -36.711 1.00 20.90 507 ASN B O 1
ATOM 2226 N N . ASN B 1 151 ? -16.929 -5.288 -38.072 1.00 22.45 508 ASN B N 1
ATOM 2227 C CA . ASN B 1 151 ? -16.506 -6.497 -37.378 1.00 22.65 508 ASN B CA 1
ATOM 2228 C C . ASN B 1 151 ? -15.670 -7.420 -38.247 1.00 22.60 508 ASN B C 1
ATOM 2229 O O . ASN B 1 151 ? -15.317 -8.460 -37.787 1.00 22.17 508 ASN B O 1
ATOM 2234 N N . ASN B 1 152 ? -15.349 -7.020 -39.483 1.00 21.93 509 ASN B N 1
ATOM 2235 C CA . ASN B 1 152 ? -14.495 -7.807 -40.384 1.00 21.70 509 ASN B CA 1
ATOM 2236 C C . ASN B 1 152 ? -15.051 -9.189 -40.743 1.00 21.40 509 ASN B C 1
ATOM 2237 O O . ASN B 1 152 ? -14.302 -10.123 -41.088 1.00 20.81 509 ASN B O 1
ATOM 2242 N N . GLY B 1 153 ? -16.364 -9.351 -40.639 1.00 21.75 510 GLY B N 1
ATOM 2243 C CA . GLY B 1 153 ? -16.945 -10.697 -40.815 1.00 21.69 510 GLY B CA 1
ATOM 2244 C C . GLY B 1 153 ? -17.068 -11.582 -39.588 1.00 22.14 510 GLY B C 1
ATOM 2245 O O . GLY B 1 153 ? -17.742 -12.588 -39.663 1.00 24.64 510 GLY B O 1
ATOM 2246 N N . THR B 1 154 ? -16.451 -11.226 -38.452 1.00 21.83 511 THR B N 1
ATOM 2247 C CA . THR B 1 154 ? -16.585 -12.011 -37.241 1.00 20.46 511 THR B CA 1
ATOM 2248 C C . THR B 1 154 ? -18.021 -11.919 -36.692 1.00 21.51 511 THR B C 1
ATOM 2249 O O . THR B 1 154 ? -18.662 -10.834 -36.694 1.00 22.58 511 THR B O 1
ATOM 2253 N N . SER B 1 155 ? -18.479 -13.049 -36.159 1.00 20.61 512 SER B N 1
ATOM 2254 C CA . SER B 1 155 ? -19.791 -13.213 -35.586 1.00 20.68 512 SER B CA 1
ATOM 2255 C C . SER B 1 155 ? -19.715 -14.243 -34.442 1.00 20.85 512 SER B C 1
ATOM 2256 O O . SER B 1 155 ? -18.626 -14.747 -34.072 1.00 21.42 512 SER B O 1
ATOM 2259 N N . VAL B 1 156 ? -20.870 -14.560 -33.888 1.00 20.21 513 VAL B N 1
ATOM 2260 C CA . VAL B 1 156 ? -20.981 -15.604 -32.901 1.00 20.89 513 VAL B CA 1
ATOM 2261 C C . VAL B 1 156 ? -20.517 -16.982 -33.473 1.00 21.68 513 VAL B C 1
ATOM 2262 O O . VAL B 1 156 ? -19.897 -17.814 -32.759 1.00 21.44 513 VAL B O 1
ATOM 2266 N N . GLU B 1 157 ? -20.768 -17.197 -34.773 1.00 22.03 514 GLU B N 1
ATOM 2267 C CA . GLU B 1 157 ? -20.573 -18.523 -35.393 1.00 22.21 514 GLU B CA 1
ATOM 2268 C C . GLU B 1 157 ? -19.202 -18.730 -35.961 1.00 21.22 514 GLU B C 1
ATOM 2269 O O . GLU B 1 157 ? -18.714 -19.852 -35.939 1.00 20.47 514 GLU B O 1
ATOM 2275 N N . ASP B 1 158 ? -18.583 -17.658 -36.455 1.00 20.81 515 ASP B N 1
ATOM 2276 C CA . ASP B 1 158 ? -17.355 -17.719 -37.256 1.00 20.77 515 ASP B CA 1
ATOM 2277 C C . ASP B 1 158 ? -16.435 -16.504 -37.066 1.00 21.61 515 ASP B C 1
ATOM 2278 O O . ASP B 1 158 ? -16.889 -15.373 -36.796 1.00 22.58 515 ASP B O 1
ATOM 2283 N N . GLY B 1 159 ? -15.143 -16.732 -37.217 1.00 21.29 516 GLY B N 1
ATOM 2284 C CA . GLY B 1 159 ? -14.192 -15.660 -37.468 1.00 21.00 516 GLY B CA 1
ATOM 2285 C C . GLY B 1 159 ? -13.061 -15.635 -36.428 1.00 21.06 516 GLY B C 1
ATOM 2286 O O . GLY B 1 159 ? -12.499 -16.667 -36.045 1.00 18.79 516 GLY B O 1
ATOM 2287 N N . GLN B 1 160 ? -12.728 -14.435 -35.987 1.00 21.01 517 GLN B N 1
ATOM 2288 C CA . GLN B 1 160 ? -11.549 -14.246 -35.133 1.00 21.30 517 GLN B CA 1
ATOM 2289 C C . GLN B 1 160 ? -11.950 -14.145 -33.665 1.00 20.59 517 GLN B C 1
ATOM 2290 O O . GLN B 1 160 ? -13.134 -14.310 -33.301 1.00 19.34 517 GLN B O 1
ATOM 2296 N N . ILE B 1 161 ? -10.944 -13.874 -32.834 1.00 20.82 518 ILE B N 1
ATOM 2297 C CA . ILE B 1 161 ? -11.074 -13.834 -31.388 1.00 20.91 518 ILE B CA 1
ATOM 2298 C C . ILE B 1 161 ? -11.639 -15.123 -30.817 1.00 20.59 518 ILE B C 1
ATOM 2299 O O . ILE B 1 161 ? -12.706 -15.105 -30.210 1.00 19.65 518 ILE B O 1
ATOM 2304 N N . PRO B 1 162 ? -10.961 -16.255 -31.075 1.00 20.32 519 PRO B N 1
ATOM 2305 C CA . PRO B 1 162 ? -11.424 -17.526 -30.510 1.00 21.17 519 PRO B CA 1
ATOM 2306 C C . PRO B 1 162 ? -11.543 -17.566 -28.998 1.00 22.86 519 PRO B C 1
ATOM 2307 O O . PRO B 1 162 ? -12.469 -18.180 -28.478 1.00 23.93 519 PRO B O 1
ATOM 2311 N N . GLU B 1 163 ? -10.623 -16.895 -28.311 1.00 24.55 520 GLU B N 1
ATOM 2312 C CA . GLU B 1 163 ? -10.419 -17.074 -26.865 1.00 25.52 520 GLU B CA 1
ATOM 2313 C C . GLU B 1 163 ? -10.353 -15.782 -26.054 1.00 24.77 520 GLU B C 1
ATOM 2314 O O . GLU B 1 163 ? -9.842 -14.784 -26.513 1.00 24.61 520 GLU B O 1
ATOM 2320 N N . VAL B 1 164 ? -10.845 -15.858 -24.834 1.00 24.03 521 VAL B N 1
ATOM 2321 C CA . VAL B 1 164 ? -10.678 -14.803 -23.852 1.00 23.75 521 VAL B CA 1
ATOM 2322 C C . VAL B 1 164 ? -9.800 -15.463 -22.821 1.00 23.13 521 VAL B C 1
ATOM 2323 O O . VAL B 1 164 ? -10.045 -16.637 -22.455 1.00 23.14 521 VAL B O 1
ATOM 2327 N N . ILE B 1 165 ? -8.755 -14.745 -22.412 1.00 22.20 522 ILE B N 1
ATOM 2328 C CA . ILE B 1 165 ? -7.838 -15.176 -21.395 1.00 21.72 522 ILE B CA 1
ATOM 2329 C C . ILE B 1 165 ? -8.108 -14.329 -20.151 1.00 22.74 522 ILE B C 1
ATOM 2330 O O . ILE B 1 165 ? -8.177 -13.104 -20.215 1.00 21.62 522 ILE B O 1
ATOM 2335 N N . PHE B 1 166 ? -8.186 -14.961 -18.995 1.00 24.39 523 PHE B N 1
ATOM 2336 C CA . PHE B 1 166 ? -8.781 -14.320 -17.844 1.00 24.93 523 PHE B CA 1
ATOM 2337 C C . PHE B 1 166 ? -8.417 -15.019 -16.545 1.00 26.56 523 PHE B C 1
ATOM 2338 O O . PHE B 1 166 ? -7.964 -16.167 -16.563 1.00 26.80 523 PHE B O 1
ATOM 2346 N N . TYR B 1 167 ? -8.582 -14.300 -15.427 1.00 27.23 524 TYR B N 1
ATOM 2347 C CA . TYR B 1 167 ? -8.523 -14.879 -14.109 1.00 28.30 524 TYR B CA 1
ATOM 2348 C C . TYR B 1 167 ? -9.918 -14.847 -13.523 1.00 29.47 524 TYR B C 1
ATOM 2349 O O . TYR B 1 167 ? -10.649 -13.882 -13.725 1.00 28.81 524 TYR B O 1
ATOM 2358 N N . THR B 1 168 ? -10.261 -15.901 -12.780 1.00 31.12 525 THR B N 1
ATOM 2359 C CA . THR B 1 168 ? -11.435 -15.943 -11.920 1.00 32.55 525 THR B CA 1
ATOM 2360 C C . THR B 1 168 ? -11.167 -15.215 -10.588 1.00 34.37 525 THR B C 1
ATOM 2361 O O . THR B 1 168 ? -10.029 -15.010 -10.201 1.00 33.84 525 THR B O 1
ATOM 2365 N N . GLU B 1 169 ? -12.244 -14.834 -9.905 1.00 36.46 526 GLU B N 1
ATOM 2366 C CA . GLU B 1 169 ? -12.176 -14.034 -8.672 1.00 38.24 526 GLU B CA 1
ATOM 2367 C C . GLU B 1 169 ? -12.444 -14.891 -7.409 1.00 39.00 526 GLU B C 1
ATOM 2368 O O . GLU B 1 169 ? -12.579 -16.130 -7.485 1.00 40.46 526 GLU B O 1
#